Protein AF-A0AAD7T0N2-F1 (afdb_monomer)

Mean predicted aligned error: 19.19 Å

Nearest PDB structures (foldseek):
  2gwf-assembly2_D  TM=1.002E+00  e=4.246E-23  Homo sapiens
  2fzp-assembly1_A  TM=1.003E+00  e=5.428E-23  Homo sapiens
  5h7r-assembly1_D  TM=9.054E-01  e=5.265E-06  Homo sapiens
  5din-assembly1_A  TM=9.037E-01  e=1.691E-05  Homo sapiens
  3jb9-assembly1_S  TM=3.796E-01  e=1.323E-01  Schizosaccharomyces pombe 972h-

Structure (mmCIF, N/CA/C/O backbone):
data_AF-A0AAD7T0N2-F1
#
_entry.id   AF-A0AAD7T0N2-F1
#
loop_
_atom_site.group_PDB
_atom_site.id
_atom_site.type_symbol
_atom_site.label_atom_id
_atom_site.label_alt_id
_atom_site.label_comp_id
_atom_site.label_asym_id
_atom_site.label_entity_id
_atom_site.label_seq_id
_atom_site.pdbx_PDB_ins_code
_atom_site.Cartn_x
_atom_site.Cartn_y
_atom_site.Cartn_z
_atom_site.occupancy
_atom_site.B_iso_or_equiv
_atom_site.auth_seq_id
_atom_site.auth_comp_id
_atom_site.auth_asym_id
_atom_site.auth_atom_id
_atom_site.pdbx_PDB_model_num
ATOM 1 N N . MET A 1 1 ? -18.396 45.066 -69.982 1.00 35.34 1 MET A N 1
ATOM 2 C CA . MET A 1 1 ? -18.384 43.643 -69.591 1.00 35.34 1 MET A CA 1
ATOM 3 C C . MET A 1 1 ? -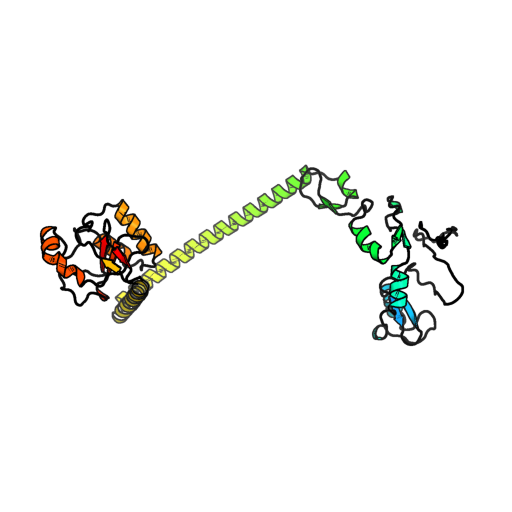16.932 43.185 -69.573 1.00 35.34 1 MET A C 1
ATOM 5 O O . MET A 1 1 ? -16.284 43.276 -70.604 1.00 35.34 1 MET A O 1
ATOM 9 N N . LEU A 1 2 ? -16.419 42.838 -68.388 1.00 29.78 2 LEU A N 1
ATOM 10 C CA . LEU A 1 2 ? -15.111 42.195 -68.150 1.00 29.78 2 LEU A CA 1
ATOM 11 C C . LEU A 1 2 ? -15.153 40.729 -68.625 1.00 29.78 2 LEU A C 1
ATOM 13 O O . LEU A 1 2 ? -16.255 40.177 -68.689 1.00 29.78 2 LEU A O 1
ATOM 17 N N . PRO A 1 3 ? -14.010 40.116 -68.992 1.00 33.19 3 PRO A N 1
ATOM 18 C CA . PRO A 1 3 ? -13.159 39.362 -68.034 1.00 33.19 3 PRO A CA 1
ATOM 19 C C . PRO A 1 3 ? -11.643 39.440 -68.389 1.00 33.19 3 PRO A C 1
ATOM 21 O O . PRO A 1 3 ? -11.296 40.085 -69.371 1.00 33.19 3 PRO A O 1
ATOM 24 N N . SER A 1 4 ? -10.656 38.750 -67.798 1.00 25.62 4 SER A N 1
ATOM 25 C CA . SER A 1 4 ? -10.205 38.420 -66.427 1.00 25.62 4 SER A CA 1
ATOM 26 C C . SER A 1 4 ? -8.925 37.560 -66.586 1.00 25.62 4 SER A C 1
ATOM 28 O O . SER A 1 4 ? -9.008 36.540 -67.259 1.00 25.62 4 SER A O 1
ATOM 30 N N . GLY A 1 5 ? -7.800 37.909 -65.932 1.00 25.95 5 GLY A N 1
ATOM 31 C CA . GLY A 1 5 ? -6.631 37.027 -65.652 1.00 25.95 5 GLY A CA 1
ATOM 32 C C . GLY A 1 5 ? -5.668 36.734 -66.826 1.00 25.95 5 GLY A C 1
ATOM 33 O O . GLY A 1 5 ? -6.094 36.670 -67.965 1.00 25.95 5 GLY A O 1
ATOM 34 N N . THR A 1 6 ? -4.352 36.539 -66.681 1.00 25.61 6 THR A N 1
ATOM 35 C CA . THR A 1 6 ? -3.461 36.377 -65.517 1.00 25.61 6 THR A CA 1
ATOM 36 C C . THR A 1 6 ? -1.995 36.553 -65.957 1.00 25.61 6 THR A C 1
ATOM 38 O O . THR A 1 6 ? -1.638 36.314 -67.107 1.00 25.61 6 THR A O 1
ATOM 41 N N . SER A 1 7 ? -1.182 36.964 -64.986 1.00 26.00 7 SER A N 1
ATOM 42 C CA . SER A 1 7 ? 0.268 37.195 -64.932 1.00 26.00 7 SER A CA 1
ATOM 43 C C . SER A 1 7 ? 1.194 36.314 -65.787 1.00 26.00 7 SER A C 1
ATOM 45 O O . SER A 1 7 ? 1.201 35.090 -65.671 1.00 26.00 7 SER A O 1
ATOM 47 N N . THR A 1 8 ? 2.100 36.973 -66.512 1.00 27.84 8 THR A N 1
ATOM 48 C CA . THR A 1 8 ? 3.349 36.416 -67.046 1.00 27.84 8 THR A CA 1
ATOM 49 C C . THR A 1 8 ? 4.317 36.089 -65.906 1.00 27.84 8 THR A C 1
ATOM 51 O O . THR A 1 8 ? 4.758 36.985 -65.185 1.00 27.84 8 THR A O 1
ATOM 54 N N . GLY A 1 9 ? 4.617 34.800 -65.741 1.00 24.91 9 GLY A N 1
ATOM 55 C CA . GLY A 1 9 ? 5.587 34.283 -64.781 1.00 24.91 9 GLY A CA 1
ATOM 56 C C . GLY A 1 9 ? 7.019 34.685 -65.130 1.00 24.91 9 GLY A C 1
ATOM 57 O O . GLY A 1 9 ? 7.460 34.565 -66.273 1.00 24.91 9 GLY A O 1
ATOM 58 N N . VAL A 1 10 ? 7.727 35.167 -64.113 1.00 25.98 10 VAL A N 1
ATOM 59 C CA . VAL A 1 10 ? 9.169 35.412 -64.112 1.00 25.98 10 VAL A CA 1
ATOM 60 C C . VAL A 1 10 ? 9.879 34.061 -64.219 1.00 25.98 10 VAL A C 1
ATOM 62 O O . VAL A 1 10 ? 9.592 33.141 -63.457 1.00 25.98 10 VAL A O 1
ATOM 65 N N . GLN A 1 11 ? 10.771 33.937 -65.200 1.00 26.02 11 GLN A N 1
ATOM 66 C CA . GLN A 1 11 ? 11.642 32.781 -65.395 1.00 26.02 11 GLN A CA 1
ATOM 67 C C . GLN A 1 11 ? 12.606 32.674 -64.208 1.00 26.02 11 GLN A C 1
ATOM 69 O O . GLN A 1 11 ? 13.507 33.498 -64.064 1.00 26.02 11 GLN A O 1
ATOM 74 N N . ASP A 1 12 ? 12.405 31.668 -63.359 1.00 24.50 12 ASP A N 1
ATOM 75 C CA . ASP A 1 12 ? 13.322 31.338 -62.274 1.00 24.50 12 ASP A CA 1
ATOM 76 C C . ASP A 1 12 ? 14.462 30.491 -62.857 1.00 24.50 12 ASP A C 1
ATOM 78 O O . ASP A 1 12 ? 14.265 29.367 -63.327 1.00 24.50 12 ASP A O 1
ATOM 82 N N . ALA A 1 13 ? 15.657 31.076 -62.925 1.00 26.39 13 ALA A N 1
ATOM 83 C CA . ALA A 1 13 ? 16.843 30.435 -63.469 1.00 26.39 13 ALA A CA 1
ATOM 84 C C . ALA A 1 13 ? 17.308 29.315 -62.523 1.00 26.39 13 ALA A C 1
ATOM 86 O O . ALA A 1 13 ? 18.009 29.555 -61.541 1.00 26.39 13 ALA A O 1
ATOM 87 N N . THR A 1 14 ? 16.936 28.071 -62.829 1.00 26.34 14 THR A N 1
ATOM 88 C CA . THR A 1 14 ? 17.441 26.864 -62.164 1.00 26.34 14 THR A CA 1
ATOM 89 C C . THR A 1 14 ? 18.963 26.775 -62.279 1.00 26.34 14 THR A C 1
ATOM 91 O O . THR A 1 14 ? 19.520 26.441 -63.327 1.00 26.34 14 THR A O 1
ATOM 94 N N . LEU A 1 15 ? 19.643 27.064 -61.170 1.00 30.42 15 LEU A N 1
ATOM 95 C CA . LEU A 1 15 ? 21.077 26.882 -60.988 1.00 30.42 15 LEU A CA 1
ATOM 96 C C . LEU A 1 15 ? 21.408 25.394 -60.869 1.00 30.42 15 LEU A C 1
ATOM 98 O O . LEU A 1 15 ? 21.325 24.807 -59.796 1.00 30.42 15 LEU A O 1
ATOM 102 N N . THR A 1 16 ? 21.788 24.786 -61.989 1.00 26.20 16 THR A N 1
ATOM 103 C CA . THR A 1 16 ? 22.244 23.392 -62.030 1.00 26.20 16 THR A CA 1
ATOM 104 C C . THR A 1 16 ? 23.771 23.389 -61.964 1.00 26.20 16 THR A C 1
ATOM 106 O O . THR A 1 16 ? 24.431 23.802 -62.916 1.00 26.20 16 THR A O 1
ATOM 109 N N . ALA A 1 17 ? 24.354 22.977 -60.836 1.00 28.95 17 ALA A N 1
ATOM 110 C CA . ALA A 1 17 ? 25.803 22.814 -60.715 1.00 28.95 17 ALA A CA 1
ATOM 111 C C . ALA A 1 17 ? 26.234 21.500 -61.394 1.00 28.95 17 ALA A C 1
ATOM 113 O O . ALA A 1 17 ? 25.779 20.420 -61.019 1.00 28.95 17 ALA A O 1
ATOM 114 N N . VAL A 1 18 ? 27.093 21.585 -62.413 1.00 25.11 18 VAL A N 1
ATOM 115 C CA . VAL A 1 18 ? 27.644 20.421 -63.127 1.00 25.11 18 VAL A CA 1
ATOM 116 C C . VAL A 1 18 ? 28.890 19.912 -62.393 1.00 25.11 18 VAL A C 1
ATOM 118 O O . VAL A 1 18 ? 29.872 20.636 -62.244 1.00 25.11 18 VAL A O 1
ATOM 121 N N . LEU A 1 19 ? 28.850 18.649 -61.961 1.00 30.62 19 LEU A N 1
ATOM 122 C CA . LEU A 1 19 ? 29.935 17.928 -61.287 1.00 30.62 19 LEU A CA 1
ATOM 123 C C . LEU A 1 19 ? 31.046 17.557 -62.293 1.00 30.62 19 LEU A C 1
ATOM 125 O O . LEU A 1 19 ? 30.761 16.951 -63.326 1.00 30.62 19 LEU A O 1
ATOM 129 N N . ARG A 1 20 ? 32.319 17.853 -61.999 1.00 25.44 20 ARG A N 1
ATOM 130 C CA . ARG A 1 20 ? 33.474 17.255 -62.704 1.00 25.44 20 ARG A CA 1
ATOM 131 C C . ARG A 1 20 ? 34.446 16.627 -61.707 1.00 25.44 20 ARG A C 1
ATOM 133 O O . ARG A 1 20 ? 34.833 17.252 -60.726 1.00 25.44 20 ARG A O 1
ATOM 140 N N . THR A 1 21 ? 34.839 15.387 -61.985 1.00 26.77 21 THR A N 1
ATOM 141 C CA . THR A 1 21 ? 35.740 14.551 -61.178 1.00 26.77 21 THR A CA 1
ATOM 142 C C . THR A 1 21 ? 37.213 14.850 -61.487 1.00 26.77 21 THR A C 1
ATOM 144 O O . THR A 1 21 ? 37.613 14.792 -62.649 1.00 26.77 21 THR A O 1
ATOM 147 N N . GLY A 1 22 ? 38.026 15.126 -60.459 1.00 28.73 22 GLY A N 1
ATOM 148 C CA . GLY A 1 22 ? 39.497 15.209 -60.524 1.00 28.73 22 GLY A CA 1
ATOM 149 C C . GLY A 1 22 ? 40.170 14.134 -59.646 1.00 28.73 22 GLY A C 1
ATOM 150 O O . GLY A 1 22 ? 39.495 13.561 -58.789 1.00 28.73 22 GLY A O 1
ATOM 151 N N . PRO A 1 23 ? 41.461 13.803 -59.858 1.00 27.30 23 PRO A N 1
ATOM 152 C CA . PRO A 1 23 ? 42.005 12.501 -59.471 1.00 27.30 23 PRO A CA 1
ATOM 153 C C . PRO A 1 23 ? 42.516 12.419 -58.017 1.00 27.30 23 PRO A C 1
ATOM 155 O O . PRO A 1 23 ? 43.417 13.151 -57.628 1.00 27.30 23 PRO A O 1
ATOM 158 N N . TRP A 1 24 ? 41.934 11.459 -57.283 1.00 27.69 24 TRP A N 1
ATOM 159 C CA . TRP A 1 24 ? 42.475 10.583 -56.220 1.00 27.69 24 TRP A CA 1
ATOM 160 C C . TRP A 1 24 ? 43.223 11.184 -54.998 1.00 27.69 24 TRP A C 1
ATOM 162 O O . TRP A 1 24 ? 44.343 11.674 -55.097 1.00 27.69 24 TRP A O 1
ATOM 172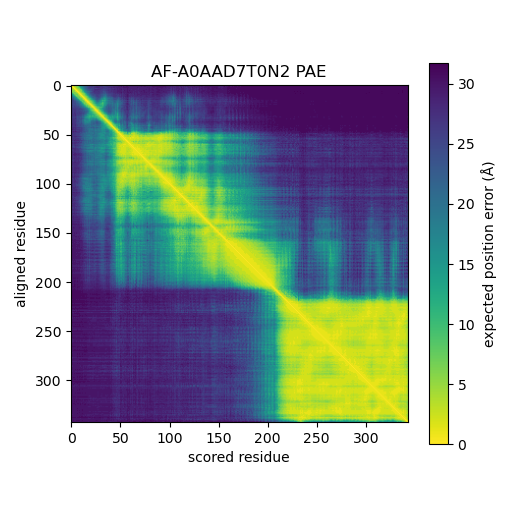 N N . ASP A 1 25 ? 42.628 10.998 -53.805 1.00 33.25 25 ASP A N 1
ATOM 173 C CA . ASP A 1 25 ? 43.185 11.203 -52.446 1.00 33.25 25 ASP A CA 1
ATOM 174 C C . ASP A 1 25 ? 43.249 9.827 -51.720 1.00 33.25 25 ASP A C 1
ATOM 176 O O . ASP A 1 25 ? 42.262 9.086 -51.791 1.00 33.25 25 ASP A O 1
ATOM 180 N N . PRO A 1 26 ? 44.337 9.440 -51.010 1.00 26.19 26 PRO A N 1
ATOM 181 C CA . PRO A 1 26 ? 44.521 8.089 -50.447 1.00 26.19 26 PRO A CA 1
ATOM 182 C C . PRO A 1 26 ? 43.584 7.692 -49.289 1.00 26.19 26 PRO A C 1
ATOM 184 O O . PRO A 1 26 ? 43.783 6.643 -48.682 1.00 26.19 26 PRO A O 1
ATOM 187 N N . ARG A 1 27 ? 42.589 8.516 -48.934 1.00 34.50 27 ARG A N 1
ATOM 188 C CA . ARG A 1 27 ? 41.685 8.300 -47.783 1.00 34.50 27 ARG A CA 1
ATOM 189 C C . ARG A 1 27 ? 40.219 8.056 -48.145 1.00 34.50 27 ARG A C 1
ATOM 191 O O . ARG A 1 27 ? 39.373 8.091 -47.256 1.00 34.50 27 ARG A O 1
ATOM 198 N N . GLY A 1 28 ? 39.911 7.812 -49.420 1.00 29.25 28 GLY A N 1
ATOM 199 C CA . GLY A 1 28 ? 38.618 7.249 -49.830 1.00 29.25 28 GLY A CA 1
ATOM 200 C C . GLY A 1 28 ? 37.373 8.080 -49.493 1.00 29.25 28 GLY A C 1
ATOM 201 O O . GLY A 1 28 ? 36.286 7.521 -49.438 1.00 29.25 28 GLY A O 1
ATOM 202 N N . ARG A 1 29 ? 37.489 9.399 -49.280 1.00 32.22 29 ARG A N 1
ATOM 203 C CA . ARG A 1 29 ? 36.332 10.295 -49.103 1.00 32.22 29 ARG A CA 1
ATOM 204 C C . ARG A 1 29 ? 36.182 11.217 -50.312 1.00 32.22 29 ARG A C 1
ATOM 206 O O . ARG A 1 29 ? 37.062 12.030 -50.581 1.00 32.22 29 ARG A O 1
ATOM 213 N N . GLN A 1 30 ? 35.076 11.078 -51.046 1.00 26.97 30 GLN A N 1
ATOM 214 C CA . GLN A 1 30 ? 34.713 11.974 -52.148 1.00 26.97 30 GLN A CA 1
ATOM 215 C C . GLN A 1 30 ? 34.258 13.325 -51.572 1.00 26.97 30 GLN A C 1
ATOM 217 O O . GLN A 1 30 ? 33.263 13.397 -50.860 1.00 26.97 30 GLN A O 1
ATOM 222 N N . GLY A 1 31 ? 35.006 14.395 -51.845 1.00 30.84 31 GLY A N 1
ATOM 223 C CA . GLY A 1 31 ? 34.634 15.759 -51.457 1.00 30.84 31 GLY A CA 1
ATOM 224 C C . GLY A 1 31 ? 33.716 16.416 -52.491 1.00 30.84 31 GLY A C 1
ATOM 225 O O . GLY A 1 31 ? 33.984 16.344 -53.691 1.00 30.84 31 GLY A O 1
ATOM 226 N N . ILE A 1 32 ? 32.655 17.074 -52.019 1.00 32.16 32 ILE A N 1
ATOM 227 C CA . ILE A 1 32 ? 31.696 17.845 -52.824 1.00 32.16 32 ILE A CA 1
ATOM 228 C C . ILE A 1 32 ? 32.178 19.304 -52.888 1.00 32.16 32 ILE A C 1
ATOM 230 O O . ILE A 1 32 ? 32.519 19.883 -51.859 1.00 32.16 32 ILE A O 1
ATOM 234 N N . TRP A 1 33 ? 32.201 19.904 -54.082 1.00 34.41 33 TRP A N 1
ATOM 235 C CA . TRP A 1 33 ? 32.593 21.303 -54.302 1.00 34.41 33 TRP A CA 1
ATOM 236 C C . TRP A 1 33 ? 31.387 22.098 -54.805 1.00 34.41 33 TRP A C 1
ATOM 238 O O . TRP A 1 33 ? 30.746 21.685 -55.770 1.00 34.41 33 TRP A O 1
ATOM 248 N N . ALA A 1 34 ? 31.097 23.247 -54.192 1.00 29.08 34 ALA A N 1
ATOM 249 C CA . ALA A 1 34 ? 30.120 24.206 -54.700 1.00 29.08 34 ALA A CA 1
ATOM 250 C C . ALA A 1 34 ? 30.859 25.442 -55.229 1.00 29.08 34 ALA A C 1
ATOM 252 O O . ALA A 1 34 ? 31.599 26.083 -54.485 1.00 29.08 34 ALA A O 1
ATOM 253 N N . THR A 1 35 ? 30.669 25.787 -56.504 1.00 28.41 35 THR A N 1
ATOM 254 C CA . THR A 1 35 ? 31.139 27.055 -57.075 1.00 28.41 35 THR A CA 1
ATOM 255 C C . THR A 1 35 ? 29.955 27.910 -57.502 1.00 28.41 35 THR A C 1
ATOM 257 O O . THR A 1 35 ? 29.130 27.480 -58.308 1.00 28.41 35 THR A O 1
ATOM 260 N N . ARG A 1 36 ? 29.913 29.157 -57.019 1.00 27.22 36 ARG A N 1
ATOM 261 C CA . ARG A 1 36 ? 29.561 30.302 -57.864 1.00 27.22 36 ARG A CA 1
ATOM 262 C C . ARG A 1 36 ? 30.065 31.616 -57.265 1.00 27.22 36 ARG A C 1
ATOM 264 O O . ARG A 1 36 ? 29.892 31.861 -56.079 1.00 27.22 36 ARG A O 1
ATOM 271 N N . ASP A 1 37 ? 30.625 32.412 -58.165 1.00 27.77 37 ASP A N 1
ATOM 272 C CA . ASP A 1 37 ? 31.156 33.769 -58.061 1.00 27.77 37 ASP A CA 1
ATOM 273 C C . ASP A 1 37 ? 32.524 34.006 -57.410 1.00 27.77 37 ASP A C 1
ATOM 275 O O . ASP A 1 37 ? 32.813 33.706 -56.253 1.00 27.77 37 ASP A O 1
ATOM 279 N N . GLU A 1 38 ? 33.370 34.591 -58.256 1.00 34.94 38 GLU A N 1
ATOM 280 C CA . GLU A 1 38 ? 34.673 35.161 -57.990 1.00 34.94 38 GLU A CA 1
ATOM 281 C C . GLU A 1 38 ? 34.516 36.338 -57.030 1.00 34.94 38 GLU A C 1
ATOM 283 O O . GLU A 1 38 ? 34.079 37.412 -57.433 1.00 34.94 38 GLU A O 1
ATOM 288 N N . SER A 1 39 ? 34.842 36.128 -55.757 1.00 30.52 39 SER A N 1
ATOM 289 C CA . SER A 1 39 ? 35.490 37.069 -54.826 1.00 30.52 39 SER A CA 1
ATOM 290 C C . SER A 1 39 ? 35.235 36.569 -53.404 1.00 30.52 39 SER A C 1
ATOM 292 O O . SER A 1 39 ? 34.111 36.224 -53.069 1.00 30.52 39 SER A O 1
ATOM 294 N N . HIS A 1 40 ? 36.264 36.585 -52.555 1.00 34.41 40 HIS A N 1
ATOM 295 C CA . HIS A 1 40 ? 36.263 36.155 -51.143 1.00 34.41 40 HIS A CA 1
ATOM 296 C C . HIS A 1 40 ? 36.527 34.653 -50.892 1.00 34.41 40 HIS A C 1
ATOM 298 O O . HIS A 1 40 ? 35.650 33.857 -50.589 1.00 34.41 40 HIS A O 1
ATOM 304 N N . MET A 1 41 ? 37.815 34.311 -51.009 1.00 34.12 41 MET A N 1
ATOM 305 C CA . MET A 1 41 ? 38.627 33.565 -50.033 1.00 34.12 41 MET A CA 1
ATOM 306 C C . MET A 1 41 ? 37.968 32.397 -49.268 1.00 34.12 41 MET A C 1
ATOM 308 O O . MET A 1 41 ? 37.402 32.575 -48.193 1.00 34.12 41 MET A O 1
ATOM 312 N N . TRP A 1 42 ? 38.207 31.174 -49.752 1.00 36.19 42 TRP A N 1
ATOM 313 C CA . TRP A 1 42 ? 37.969 29.925 -49.020 1.00 36.19 42 TRP A CA 1
ATOM 314 C C . TRP A 1 42 ? 39.298 29.179 -48.889 1.00 36.19 42 TRP A C 1
ATOM 316 O O . TRP A 1 42 ? 39.761 28.533 -49.830 1.00 36.19 42 TRP A O 1
ATOM 326 N N . VAL A 1 43 ? 39.965 29.308 -47.740 1.00 32.47 43 VAL A N 1
ATOM 327 C CA . VAL A 1 43 ? 41.189 28.546 -47.474 1.00 32.47 43 VAL A CA 1
ATOM 328 C C . VAL A 1 43 ? 40.809 27.148 -47.005 1.00 32.47 43 VAL A C 1
ATOM 330 O O . VAL A 1 43 ? 40.127 26.955 -46.003 1.00 32.47 43 VAL A O 1
ATOM 333 N N . ARG A 1 44 ? 41.281 26.172 -47.777 1.00 33.59 44 ARG A N 1
ATOM 334 C CA . ARG A 1 44 ? 41.145 24.729 -47.595 1.00 33.59 44 ARG A CA 1
ATOM 335 C C . ARG A 1 44 ? 41.634 24.278 -46.211 1.00 33.59 44 ARG A C 1
ATOM 337 O O . ARG A 1 44 ? 42.815 24.007 -46.022 1.00 33.59 44 ARG A O 1
ATOM 344 N N . PHE A 1 45 ? 40.697 24.095 -45.288 1.00 31.91 45 PHE A N 1
ATOM 345 C CA . PHE A 1 45 ? 40.764 23.061 -44.255 1.00 31.91 45 PHE A CA 1
ATOM 346 C C . PHE A 1 45 ? 39.751 21.983 -44.640 1.00 31.91 45 PHE A C 1
ATOM 348 O O . PHE A 1 45 ? 38.688 22.313 -45.147 1.00 31.91 45 PHE A O 1
ATOM 355 N N . GLY A 1 46 ? 40.118 20.707 -44.507 1.00 41.84 46 GLY A N 1
ATOM 356 C CA . GLY A 1 46 ? 39.474 19.540 -45.137 1.00 41.84 46 GLY A CA 1
ATOM 357 C C . GLY A 1 46 ? 38.038 19.192 -44.711 1.00 41.84 46 GLY A C 1
ATOM 358 O O . GLY A 1 46 ? 37.697 18.016 -44.674 1.00 41.84 46 GLY A O 1
ATOM 359 N N . CYS A 1 47 ? 37.211 20.181 -44.398 1.00 46.84 47 CYS A N 1
ATOM 360 C CA . CYS A 1 47 ? 35.815 20.081 -44.017 1.00 46.84 47 CYS A CA 1
ATOM 361 C C . CYS A 1 47 ? 35.005 20.796 -45.133 1.00 46.84 47 CYS A C 1
ATOM 363 O O . CYS A 1 47 ? 35.039 22.017 -45.244 1.00 46.84 47 CYS A O 1
ATOM 365 N N . GLY A 1 48 ? 34.363 20.038 -46.038 1.00 57.16 48 GLY A N 1
ATOM 366 C CA . GLY A 1 48 ? 33.702 20.568 -47.252 1.00 57.16 48 GLY A CA 1
ATOM 367 C C . GLY A 1 48 ? 32.542 21.543 -46.992 1.00 57.16 48 GLY A C 1
ATOM 368 O O . GLY A 1 48 ? 32.204 22.339 -47.863 1.00 57.16 48 GLY A O 1
ATOM 369 N N . VAL A 1 49 ? 31.971 21.523 -45.785 1.00 64.44 49 VAL A N 1
ATOM 370 C CA . VAL A 1 49 ? 30.974 22.479 -45.282 1.00 64.44 49 VAL A CA 1
ATOM 371 C C . VAL A 1 49 ? 31.347 22.848 -43.842 1.00 64.44 49 VAL A C 1
ATOM 373 O O . VAL A 1 49 ? 31.836 22.000 -43.095 1.00 64.44 49 VAL A O 1
ATOM 376 N N . LEU A 1 50 ? 31.144 24.112 -43.451 1.00 68.00 50 LEU A N 1
ATOM 377 C CA . LEU A 1 50 ? 31.477 24.578 -42.106 1.00 68.00 50 LEU A CA 1
ATOM 378 C C . LEU A 1 50 ? 30.470 24.069 -41.058 1.00 68.00 50 LEU A C 1
ATOM 380 O O . LEU A 1 50 ? 29.359 24.591 -40.963 1.00 68.00 50 LEU A O 1
ATOM 384 N N . GLU A 1 51 ? 30.870 23.086 -40.252 1.00 67.56 51 GLU A N 1
ATOM 385 C CA . GLU A 1 51 ? 30.105 22.598 -39.097 1.00 67.56 51 GLU A CA 1
ATOM 386 C C . GLU A 1 51 ? 30.390 23.448 -37.855 1.00 67.56 51 GLU A C 1
ATOM 388 O O . GLU A 1 51 ? 31.548 23.704 -37.521 1.00 67.56 51 GLU A O 1
ATOM 393 N N . GLU A 1 52 ? 29.328 23.905 -37.182 1.00 75.56 52 GLU A N 1
ATOM 394 C CA . GLU A 1 52 ? 29.409 24.846 -36.052 1.00 75.56 52 GLU A CA 1
ATOM 395 C C . GLU A 1 52 ? 30.367 26.025 -36.332 1.00 75.56 52 GLU A C 1
ATOM 397 O O . GLU A 1 52 ? 31.402 26.180 -35.680 1.00 75.56 52 GLU A O 1
ATOM 402 N N . PRO A 1 53 ? 30.067 26.847 -37.351 1.00 82.19 53 PRO A N 1
ATOM 403 C CA . PRO A 1 53 ? 30.995 27.851 -37.848 1.00 82.19 53 PRO A CA 1
ATOM 404 C C . PRO A 1 53 ? 31.292 28.948 -36.814 1.00 82.19 53 PRO A C 1
ATOM 406 O O . PRO A 1 53 ? 30.389 29.633 -36.314 1.00 82.19 53 PRO A O 1
ATOM 409 N N . VAL A 1 54 ? 32.581 29.173 -36.570 1.00 84.94 54 VAL A N 1
ATOM 410 C CA . VAL A 1 54 ? 33.125 30.234 -35.715 1.00 84.94 54 VAL A CA 1
ATOM 411 C C . VAL A 1 54 ? 34.005 31.177 -36.528 1.00 84.94 54 VAL A C 1
ATOM 413 O O . VAL A 1 54 ? 34.645 30.765 -37.487 1.00 84.94 54 VAL A O 1
ATOM 416 N N . GLN A 1 55 ? 34.034 32.449 -36.150 1.00 85.81 55 GLN A N 1
ATOM 417 C CA . GLN A 1 55 ? 34.756 33.527 -36.807 1.00 85.81 55 GLN A CA 1
ATOM 418 C C . GLN A 1 55 ? 35.760 34.164 -35.849 1.00 85.81 55 GLN A C 1
ATOM 420 O O . GLN A 1 55 ? 35.441 34.446 -34.689 1.00 85.81 55 GLN A O 1
ATOM 425 N N . ALA A 1 56 ? 36.960 34.444 -36.349 1.00 83.75 56 ALA A N 1
ATOM 426 C CA . ALA A 1 56 ? 37.923 35.284 -35.651 1.00 83.75 56 ALA A CA 1
ATOM 427 C C . ALA A 1 56 ? 37.540 36.773 -35.813 1.00 83.75 56 ALA A C 1
ATOM 429 O O . ALA A 1 56 ? 37.414 37.244 -36.941 1.00 83.75 56 ALA A O 1
ATOM 430 N N . PRO A 1 57 ? 37.368 37.547 -34.726 1.00 77.75 57 PRO A N 1
ATOM 431 C CA . PRO A 1 57 ? 36.810 38.902 -34.792 1.00 77.75 57 PRO A CA 1
ATOM 432 C C . PRO A 1 57 ? 37.748 39.942 -35.417 1.00 77.75 57 PRO A C 1
ATOM 434 O O . PRO A 1 57 ? 37.272 40.973 -35.872 1.00 77.75 57 PRO A O 1
ATOM 437 N N . HIS A 1 58 ? 39.063 39.700 -35.423 1.00 79.69 58 HIS A N 1
ATOM 438 C CA . HIS A 1 58 ? 40.057 40.663 -35.919 1.00 79.69 58 HIS A CA 1
ATOM 439 C C . HIS A 1 58 ? 40.430 40.468 -37.392 1.00 79.69 58 HIS A C 1
ATOM 441 O O . HIS A 1 58 ? 40.861 41.418 -38.032 1.00 79.69 58 HIS A O 1
ATOM 447 N N . CYS A 1 59 ? 40.274 39.254 -37.924 1.00 79.62 59 CYS A N 1
ATOM 448 C CA . CYS A 1 59 ? 40.616 38.925 -39.309 1.00 79.62 59 CYS A CA 1
ATOM 449 C C . CYS A 1 59 ? 39.438 38.375 -40.120 1.00 79.62 59 CYS A C 1
ATOM 451 O O . CYS A 1 59 ? 39.609 38.017 -41.278 1.00 79.62 59 CYS A O 1
ATOM 453 N N . GLU A 1 60 ? 38.254 38.283 -39.511 1.00 81.25 60 GLU A N 1
ATOM 454 C CA . GLU A 1 60 ? 36.980 37.896 -40.130 1.00 81.25 60 GLU A CA 1
ATOM 455 C C . GLU A 1 60 ? 36.954 36.512 -40.810 1.00 81.25 60 GLU A C 1
ATOM 457 O O . GLU A 1 60 ? 35.949 36.133 -41.414 1.00 81.25 60 GLU A O 1
ATOM 462 N N . HIS A 1 61 ? 37.999 35.698 -40.647 1.00 81.19 61 HIS A N 1
ATOM 463 C CA . HIS A 1 61 ? 38.050 34.331 -41.159 1.00 81.19 61 HIS A CA 1
ATOM 464 C C . HIS A 1 61 ? 37.146 33.391 -40.355 1.00 81.19 61 HIS A C 1
ATOM 466 O O . HIS A 1 61 ? 37.161 33.407 -39.120 1.00 81.19 61 HIS A O 1
ATOM 472 N N . ALA A 1 62 ? 36.382 32.561 -41.069 1.00 82.25 62 ALA A N 1
ATOM 473 C CA . ALA A 1 62 ? 35.468 31.577 -40.500 1.00 82.25 62 ALA A CA 1
ATOM 474 C C . ALA A 1 62 ? 35.997 30.141 -40.648 1.00 82.25 62 ALA A C 1
ATOM 476 O O . ALA A 1 62 ? 36.561 29.779 -41.679 1.00 82.25 62 ALA A O 1
ATOM 477 N N . PHE A 1 63 ? 35.775 29.315 -39.626 1.00 80.38 63 PHE A N 1
ATOM 478 C CA . PHE A 1 63 ? 36.260 27.938 -39.524 1.00 80.38 63 PHE A CA 1
ATOM 479 C C . PHE A 1 63 ? 35.213 27.042 -38.850 1.00 80.38 63 PHE A C 1
ATOM 481 O O . PHE A 1 63 ? 34.383 27.536 -38.086 1.00 80.38 63 PHE A O 1
ATOM 488 N N . CYS A 1 64 ? 35.259 25.724 -39.076 1.00 78.31 64 CYS A N 1
ATOM 489 C CA . CYS A 1 64 ? 34.501 24.791 -38.237 1.00 78.31 64 CYS A CA 1
ATOM 490 C C . CYS A 1 64 ? 35.084 24.814 -36.829 1.00 78.31 64 CYS A C 1
ATOM 492 O O . CYS A 1 64 ? 36.311 24.788 -36.691 1.00 78.31 64 CYS A O 1
ATOM 494 N N . ASN A 1 65 ? 34.236 24.767 -35.804 1.00 81.19 65 ASN A N 1
ATOM 495 C CA . ASN A 1 65 ? 34.685 24.758 -34.413 1.00 81.19 65 ASN A CA 1
ATOM 496 C C . ASN A 1 65 ? 35.708 23.638 -34.138 1.00 81.19 65 ASN A C 1
ATOM 498 O O . ASN A 1 65 ? 36.787 23.892 -33.603 1.00 81.19 65 ASN A O 1
ATOM 502 N N . ALA A 1 66 ? 35.436 22.414 -34.599 1.00 76.81 66 ALA A N 1
ATOM 503 C CA . ALA A 1 66 ? 36.361 21.289 -34.449 1.00 76.81 66 ALA A CA 1
ATOM 504 C C . ALA A 1 66 ? 37.683 21.505 -35.213 1.00 76.81 66 ALA A C 1
ATOM 506 O O . ALA A 1 66 ? 38.762 21.315 -34.648 1.00 76.81 66 ALA A O 1
ATOM 507 N N . CYS A 1 67 ? 37.599 21.960 -36.473 1.00 74.94 67 CYS A N 1
ATOM 508 C CA . CYS A 1 67 ? 38.756 22.180 -37.348 1.00 74.94 67 CYS A CA 1
ATOM 509 C C . CYS A 1 67 ? 39.706 23.263 -36.756 1.00 74.94 67 CYS A C 1
ATOM 511 O O . CYS A 1 67 ? 40.922 23.065 -36.746 1.00 74.94 67 CYS A O 1
ATOM 513 N N . ILE A 1 68 ? 39.184 24.367 -36.195 1.00 78.38 68 ILE A N 1
ATOM 514 C CA . ILE A 1 68 ? 40.016 25.415 -35.560 1.00 78.38 68 ILE A CA 1
ATOM 515 C C . ILE A 1 68 ? 40.498 25.037 -34.156 1.00 78.38 68 ILE A C 1
ATOM 517 O O . ILE A 1 68 ? 41.631 25.348 -33.797 1.00 78.38 68 ILE A O 1
ATOM 521 N N . THR A 1 69 ? 39.685 24.319 -33.376 1.00 82.25 69 THR A N 1
ATOM 522 C CA . THR A 1 69 ? 40.082 23.836 -32.044 1.00 82.25 69 THR A CA 1
ATOM 523 C C . THR A 1 69 ? 41.266 22.876 -32.143 1.00 82.25 69 THR A C 1
ATOM 525 O O . THR A 1 69 ? 42.228 23.001 -31.387 1.00 82.25 69 THR A O 1
ATOM 528 N N . GLN A 1 70 ? 41.243 21.964 -33.122 1.00 82.00 70 GLN A N 1
ATOM 529 C CA . GLN A 1 70 ? 42.366 21.065 -33.392 1.00 82.00 70 GLN A CA 1
ATOM 530 C C . GLN A 1 70 ? 43.625 21.823 -33.841 1.00 82.00 70 GLN A C 1
ATOM 532 O O . GLN A 1 70 ? 44.732 21.461 -33.459 1.00 82.00 70 GLN A O 1
ATOM 537 N N . TRP A 1 71 ? 43.483 22.881 -34.639 1.00 81.31 71 TRP A N 1
ATOM 538 C CA . TRP A 1 71 ? 44.622 23.706 -35.043 1.00 81.31 71 TRP A CA 1
A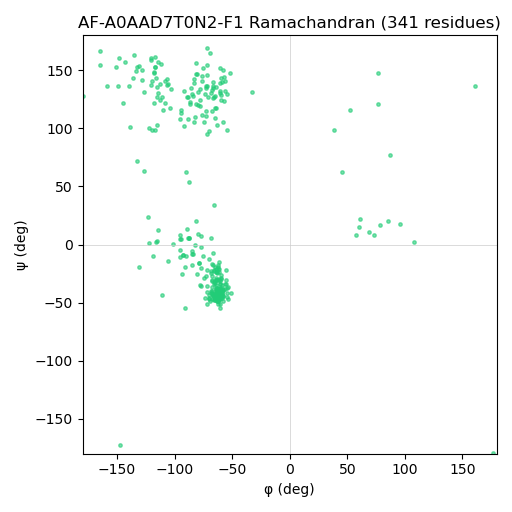TOM 539 C C . TRP A 1 71 ? 45.248 24.454 -33.853 1.00 81.31 71 TRP A C 1
ATOM 541 O O . TRP A 1 71 ? 46.469 24.444 -33.676 1.00 81.31 71 TRP A O 1
ATOM 551 N N . PHE A 1 72 ? 44.421 25.028 -32.976 1.00 82.69 72 PHE A N 1
ATOM 552 C CA . PHE A 1 72 ? 44.875 25.741 -31.777 1.00 82.69 72 PHE A CA 1
ATOM 553 C C . PHE A 1 72 ? 45.525 24.849 -30.719 1.00 82.69 72 PHE A C 1
ATOM 555 O O . PHE A 1 72 ? 46.263 25.369 -29.881 1.00 82.69 72 PHE A O 1
ATOM 562 N N . SER A 1 73 ? 45.338 23.526 -30.777 1.00 82.00 73 SER A N 1
ATOM 563 C CA . SER A 1 73 ? 46.109 22.605 -29.935 1.00 82.00 73 SER A CA 1
ATOM 564 C C . SER A 1 73 ? 47.600 22.586 -30.298 1.00 82.00 73 SER A C 1
ATOM 566 O O . SER A 1 73 ? 48.408 22.109 -29.507 1.00 82.00 73 SER A O 1
ATOM 568 N N . GLN A 1 74 ? 47.968 23.0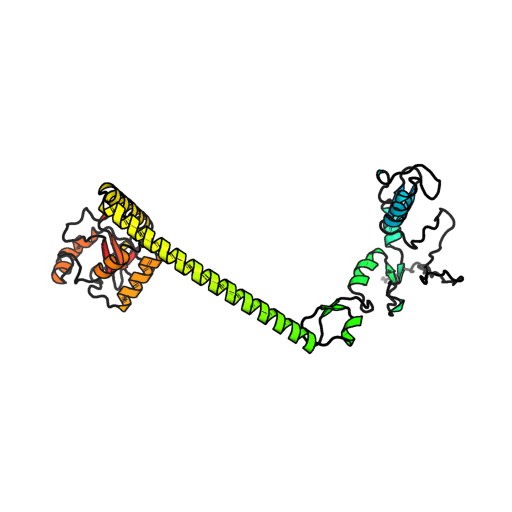75 -31.488 1.00 80.69 74 GLN A N 1
ATOM 569 C CA . GLN A 1 74 ? 49.350 23.143 -31.963 1.00 80.69 74 GLN A CA 1
ATOM 570 C C . GLN A 1 74 ? 49.852 24.585 -32.058 1.00 80.69 74 GLN A C 1
ATOM 572 O O . GLN A 1 74 ? 50.991 24.858 -31.689 1.00 80.69 74 GLN A O 1
ATOM 577 N N . GLN A 1 75 ? 49.032 25.503 -32.578 1.00 78.69 75 GLN A N 1
ATOM 578 C CA . GLN A 1 75 ? 49.446 26.870 -32.895 1.00 78.69 75 GLN A CA 1
ATOM 579 C C . GLN A 1 75 ? 48.303 27.864 -32.643 1.00 78.69 75 GLN A C 1
ATOM 581 O O . GLN A 1 75 ? 47.257 27.768 -33.274 1.00 78.69 75 GLN A O 1
ATOM 586 N N . GLN A 1 76 ? 48.500 28.864 -31.776 1.00 82.81 76 GLN A N 1
ATOM 587 C CA . GLN A 1 76 ? 47.496 29.908 -31.479 1.00 82.81 76 GLN A CA 1
ATOM 588 C C . GLN A 1 76 ? 47.590 31.104 -32.443 1.00 82.81 76 GLN A C 1
ATOM 590 O O . GLN A 1 76 ? 47.737 32.263 -32.052 1.00 82.81 76 GLN A O 1
ATOM 595 N N . ILE A 1 77 ? 47.545 30.796 -33.736 1.00 81.44 77 ILE A N 1
ATOM 596 C CA . ILE A 1 77 ? 47.528 31.770 -34.829 1.00 81.44 77 ILE A CA 1
ATOM 597 C C . ILE A 1 77 ? 46.443 31.384 -35.825 1.00 81.44 77 ILE A C 1
ATOM 599 O O . ILE A 1 77 ? 46.155 30.204 -36.024 1.00 81.44 77 ILE A O 1
ATOM 603 N N . CYS A 1 78 ? 45.855 32.374 -36.482 1.00 76.88 78 CYS A N 1
ATOM 604 C CA . CYS A 1 78 ? 44.915 32.148 -37.562 1.00 76.88 78 CYS A CA 1
ATOM 605 C C . CYS A 1 78 ? 45.596 31.360 -38.702 1.00 76.88 78 CYS A C 1
ATOM 607 O O . CYS A 1 78 ? 46.657 31.774 -39.177 1.00 76.88 78 CYS A O 1
ATOM 609 N N . PRO A 1 79 ? 45.003 30.253 -39.184 1.00 79.69 79 PRO A N 1
ATOM 610 C CA . PRO A 1 79 ? 45.577 29.469 -40.278 1.00 79.69 79 PRO A CA 1
ATOM 611 C C . PRO A 1 79 ? 45.729 30.232 -41.603 1.00 79.69 79 PRO A C 1
ATOM 613 O O . PRO A 1 79 ? 46.498 29.802 -42.461 1.00 79.69 79 PRO A O 1
ATOM 616 N N . VAL A 1 80 ? 44.979 31.325 -41.792 1.00 78.25 80 VAL A N 1
ATOM 617 C CA . VAL A 1 80 ? 44.896 32.043 -43.074 1.00 78.25 80 VAL A CA 1
ATOM 618 C C . VAL A 1 80 ? 45.930 33.159 -43.174 1.00 78.25 80 VAL A C 1
ATOM 620 O O . VAL A 1 80 ? 46.728 33.185 -44.105 1.00 78.25 80 VAL A O 1
ATOM 623 N N . ASP A 1 81 ? 45.940 34.063 -42.201 1.00 78.44 81 ASP A N 1
ATOM 624 C CA . ASP A 1 81 ? 46.749 35.286 -42.209 1.00 78.44 81 ASP A CA 1
ATOM 625 C C . ASP A 1 81 ? 47.798 35.317 -41.086 1.00 78.44 81 ASP A C 1
ATOM 627 O O . ASP A 1 81 ? 48.545 36.283 -40.964 1.00 78.44 81 ASP A O 1
ATOM 631 N N . ARG A 1 82 ? 47.888 34.244 -40.281 1.00 80.62 82 ARG A N 1
ATOM 632 C CA . ARG A 1 82 ? 48.827 34.083 -39.154 1.00 80.62 82 ARG A CA 1
ATOM 633 C C . ARG A 1 82 ? 48.682 35.136 -38.053 1.00 80.62 82 ARG A C 1
ATOM 635 O O . ARG A 1 82 ? 49.545 35.227 -37.181 1.00 80.62 82 ARG A O 1
ATOM 642 N N . THR A 1 83 ? 47.578 35.879 -38.047 1.00 82.12 83 THR A N 1
ATOM 643 C CA . THR A 1 83 ? 47.232 36.807 -36.970 1.00 82.12 83 THR A CA 1
ATOM 644 C C . THR A 1 83 ? 47.088 36.041 -35.656 1.00 82.12 83 THR A C 1
ATOM 646 O O . THR A 1 83 ? 46.534 34.940 -35.634 1.00 82.12 83 THR A O 1
ATOM 649 N N . VAL A 1 84 ? 47.584 36.597 -34.549 1.00 80.81 84 VAL A N 1
ATOM 650 C CA . VAL A 1 84 ? 47.444 35.972 -33.226 1.00 80.81 84 VAL A CA 1
ATOM 651 C C . VAL A 1 84 ? 45.965 35.930 -32.850 1.00 80.81 84 VAL A C 1
ATOM 653 O O . VAL A 1 84 ? 45.312 36.966 -32.731 1.00 80.81 84 VAL A O 1
ATOM 656 N N . VAL A 1 85 ? 45.434 34.722 -32.679 1.00 81.94 85 VAL A N 1
ATOM 657 C CA . VAL A 1 85 ? 44.034 34.474 -32.320 1.00 81.94 85 VAL A CA 1
ATOM 658 C C . VAL A 1 85 ? 44.009 33.333 -31.315 1.00 81.94 85 VAL A C 1
ATOM 660 O O . VAL A 1 85 ? 44.690 32.326 -31.487 1.00 81.94 85 VAL A O 1
ATOM 663 N N . THR A 1 86 ? 43.205 33.483 -30.267 1.00 79.50 86 THR A N 1
ATOM 664 C CA . THR A 1 86 ? 43.012 32.447 -29.249 1.00 79.50 86 THR A CA 1
ATOM 665 C C . THR A 1 86 ? 41.574 31.940 -29.277 1.00 79.50 86 THR A C 1
ATOM 667 O O . THR A 1 86 ? 40.663 32.644 -29.721 1.00 79.50 86 THR A O 1
ATOM 670 N N . LEU A 1 87 ? 41.357 30.720 -28.777 1.00 79.75 87 LEU A N 1
ATOM 671 C CA . LEU A 1 87 ? 40.042 30.067 -28.764 1.00 79.75 87 LEU A CA 1
ATOM 672 C C . LEU A 1 87 ? 38.963 30.928 -28.079 1.00 79.75 87 LEU A C 1
ATOM 674 O O . LEU A 1 87 ? 37.834 30.993 -28.551 1.00 79.75 87 LEU A O 1
ATOM 678 N N . ALA A 1 88 ? 39.329 31.641 -27.008 1.00 81.38 88 ALA A N 1
ATOM 679 C CA . ALA A 1 88 ? 38.422 32.494 -26.237 1.00 81.38 88 ALA A CA 1
ATOM 680 C C . ALA A 1 88 ? 37.891 33.709 -27.019 1.00 81.38 88 ALA A C 1
ATOM 682 O O . ALA A 1 88 ? 36.857 34.268 -26.662 1.00 81.38 88 ALA A O 1
ATOM 683 N N . HIS A 1 89 ? 38.591 34.130 -28.076 1.00 81.69 89 HIS A N 1
ATOM 684 C CA . HIS A 1 89 ? 38.195 35.280 -28.884 1.00 81.69 89 HIS A CA 1
ATOM 685 C C . HIS A 1 89 ? 37.329 34.900 -30.089 1.00 81.69 89 HIS A C 1
ATOM 687 O O . HIS A 1 89 ? 36.788 35.793 -30.738 1.00 81.69 89 HIS A O 1
ATOM 693 N N . LEU A 1 90 ? 37.170 33.608 -30.393 1.00 83.69 90 LEU A N 1
ATOM 694 C CA . LEU A 1 90 ? 36.306 33.155 -31.479 1.00 83.69 90 LEU A CA 1
ATOM 695 C C . LEU A 1 90 ? 34.839 33.456 -31.157 1.00 83.69 90 LEU A C 1
ATOM 697 O O . LEU A 1 90 ? 34.361 33.233 -30.046 1.00 83.69 90 LEU A O 1
ATOM 701 N N . ARG A 1 91 ? 34.108 33.961 -32.150 1.00 86.56 91 ARG A N 1
ATOM 702 C CA . ARG A 1 91 ? 32.674 34.249 -32.038 1.00 86.56 91 ARG A CA 1
ATOM 703 C C . ARG A 1 91 ? 31.887 33.390 -33.016 1.00 86.56 91 ARG A C 1
ATOM 705 O O . ARG A 1 91 ? 32.417 33.045 -34.064 1.00 86.56 91 ARG A O 1
ATOM 712 N N . PRO A 1 92 ? 30.617 33.060 -32.745 1.00 85.56 92 PRO A N 1
ATOM 713 C CA . PRO A 1 92 ? 29.770 32.440 -33.757 1.00 85.56 92 PRO A CA 1
ATOM 714 C C . PRO A 1 92 ? 29.699 33.324 -35.007 1.00 85.56 92 PRO A C 1
ATOM 716 O O . PRO A 1 92 ? 29.582 34.545 -34.880 1.00 85.56 92 PRO A O 1
ATOM 719 N N . VAL A 1 93 ? 29.716 32.723 -36.201 1.00 85.19 93 VAL A N 1
ATOM 720 C CA . VAL A 1 93 ? 29.579 33.506 -37.442 1.00 85.19 93 VAL A CA 1
ATOM 721 C C . VAL A 1 93 ? 28.270 34.316 -37.461 1.00 85.19 93 VAL A C 1
ATOM 723 O O . VAL A 1 93 ? 27.253 33.869 -36.899 1.00 85.19 93 VAL A O 1
ATOM 726 N N . PRO A 1 94 ? 28.253 35.479 -38.143 1.00 84.06 94 PRO A N 1
ATOM 727 C CA . PRO A 1 94 ? 27.062 36.294 -38.327 1.00 84.06 94 PRO A CA 1
ATOM 728 C C . PRO A 1 94 ? 25.875 35.498 -38.877 1.00 84.06 94 PRO A C 1
ATOM 730 O O . PRO A 1 94 ? 26.024 34.583 -39.692 1.00 84.06 94 PRO A O 1
ATOM 733 N N . ARG A 1 95 ? 24.658 35.890 -38.472 1.00 80.00 95 ARG A N 1
ATOM 734 C CA . ARG A 1 95 ? 23.410 35.208 -38.866 1.00 80.00 95 ARG A CA 1
ATOM 735 C C . ARG A 1 95 ? 23.242 35.091 -40.380 1.00 80.00 95 ARG A C 1
ATOM 737 O O . ARG A 1 95 ? 22.703 34.096 -40.841 1.00 80.00 95 ARG A O 1
ATOM 744 N N . ILE A 1 96 ? 23.717 36.075 -41.143 1.00 80.00 96 ILE A N 1
ATOM 745 C CA . ILE A 1 96 ? 23.657 36.069 -42.610 1.00 80.00 96 ILE A CA 1
ATOM 746 C C . ILE A 1 96 ? 24.428 34.863 -43.165 1.00 80.00 96 ILE A C 1
ATOM 748 O O . ILE A 1 96 ? 23.855 34.067 -43.902 1.00 80.00 96 ILE A O 1
ATOM 752 N N . MET A 1 97 ? 25.675 34.666 -42.728 1.00 76.62 97 MET A N 1
ATOM 753 C CA . MET A 1 97 ? 26.504 33.529 -43.138 1.00 76.62 97 MET A CA 1
ATOM 754 C C . MET A 1 97 ? 25.895 32.198 -42.682 1.00 76.62 97 MET A C 1
ATOM 756 O O . MET A 1 97 ? 25.816 31.259 -43.468 1.00 76.62 97 MET A O 1
ATOM 760 N N . ARG A 1 98 ? 25.366 32.130 -41.453 1.00 78.06 98 ARG A N 1
ATOM 761 C CA . ARG A 1 98 ? 24.650 30.940 -40.964 1.00 78.06 98 ARG A CA 1
ATOM 762 C C . ARG A 1 98 ? 23.440 30.598 -41.837 1.00 78.06 98 ARG A C 1
ATOM 764 O O . ARG A 1 98 ? 23.285 29.451 -42.230 1.00 78.06 98 ARG A O 1
ATOM 771 N N . ASN A 1 99 ? 22.625 31.590 -42.189 1.00 80.25 99 ASN A N 1
ATOM 772 C CA . ASN A 1 99 ? 21.443 31.404 -43.031 1.00 80.25 99 ASN A CA 1
ATOM 773 C C . ASN A 1 99 ? 21.808 30.971 -44.457 1.00 80.25 99 ASN A C 1
ATOM 775 O O . ASN A 1 99 ? 21.062 30.208 -45.069 1.00 80.25 99 ASN A O 1
ATOM 779 N N . MET A 1 100 ? 22.934 31.454 -44.990 1.00 76.50 100 MET A N 1
ATOM 780 C CA . MET A 1 100 ? 23.454 31.016 -46.287 1.00 76.50 100 MET A CA 1
ATOM 781 C C . MET A 1 100 ? 23.916 29.557 -46.228 1.00 76.50 100 MET A C 1
ATOM 783 O O . MET A 1 100 ? 23.497 28.765 -47.068 1.00 76.50 100 MET A O 1
ATOM 787 N N . LEU A 1 101 ? 24.675 29.175 -45.194 1.00 75.06 101 LEU A N 1
ATOM 788 C CA . LEU A 1 101 ? 25.104 27.789 -44.970 1.00 75.06 101 LEU A CA 1
ATOM 789 C C . LEU A 1 101 ? 23.908 26.843 -44.801 1.00 75.06 101 LEU A C 1
ATOM 791 O O . LEU A 1 101 ? 23.862 25.790 -45.428 1.00 75.06 101 LEU A O 1
ATOM 795 N N . SER A 1 102 ? 22.885 27.246 -44.043 1.00 73.94 102 SER A N 1
ATOM 796 C CA . SER A 1 102 ? 21.656 26.463 -43.873 1.00 73.94 102 SER A CA 1
ATOM 797 C C . SER A 1 102 ? 20.882 26.252 -45.177 1.00 73.94 102 SER A C 1
ATOM 799 O O . SER A 1 102 ? 20.039 25.366 -45.244 1.00 73.94 102 SER A O 1
ATOM 801 N N . LYS A 1 103 ? 21.081 27.074 -46.214 1.00 76.69 103 LYS A N 1
ATOM 802 C CA . LYS A 1 103 ? 20.404 26.924 -47.515 1.00 76.69 103 LYS A CA 1
ATOM 803 C C . LYS A 1 103 ? 21.162 26.040 -48.499 1.00 76.69 103 LYS A C 1
ATOM 805 O O . LYS A 1 103 ? 20.581 25.693 -49.525 1.00 76.69 103 LYS A O 1
ATOM 810 N N . LEU A 1 104 ? 22.403 25.664 -48.189 1.00 77.12 104 LEU A N 1
ATOM 811 C CA . LEU A 1 104 ? 23.184 24.766 -49.029 1.00 77.12 104 LEU A CA 1
ATOM 812 C C . LEU A 1 104 ? 22.477 23.419 -49.155 1.00 77.12 104 LEU A C 1
ATOM 814 O O . LEU A 1 104 ? 22.059 22.831 -48.156 1.00 77.12 104 LEU A O 1
ATOM 818 N N . GLN A 1 105 ? 22.344 22.957 -50.393 1.00 76.12 105 GLN A N 1
ATOM 819 C CA . GLN A 1 105 ? 21.840 21.633 -50.715 1.00 76.12 105 GLN A CA 1
ATOM 820 C C . GLN A 1 105 ? 23.004 20.645 -50.736 1.00 76.12 105 GLN A C 1
ATOM 822 O O . GLN A 1 105 ? 24.001 20.871 -51.420 1.00 76.12 105 GLN A O 1
ATOM 827 N N . ILE A 1 106 ? 22.868 19.560 -49.984 1.00 78.00 106 ILE A N 1
ATOM 828 C CA . ILE A 1 106 ? 23.873 18.513 -49.824 1.00 78.00 106 ILE A CA 1
ATOM 829 C C . ILE A 1 106 ? 23.236 17.134 -49.994 1.00 78.00 106 ILE A C 1
ATOM 831 O O . ILE A 1 106 ? 22.039 16.947 -49.764 1.00 78.00 106 ILE A O 1
ATOM 835 N N . THR A 1 107 ? 24.038 16.164 -50.419 1.00 76.75 107 THR A N 1
ATOM 836 C CA . THR A 1 107 ? 23.642 14.753 -50.476 1.00 76.75 107 THR A CA 1
ATOM 837 C C . THR A 1 107 ? 23.758 14.121 -49.095 1.00 76.75 107 THR A C 1
ATOM 839 O O . THR A 1 107 ? 24.657 14.471 -48.336 1.00 76.75 107 THR A O 1
ATOM 842 N N . CYS A 1 108 ? 22.874 13.176 -48.782 1.00 80.25 108 CYS A N 1
ATOM 843 C CA . CYS A 1 108 ? 22.972 12.386 -47.556 1.00 80.25 108 CYS A CA 1
ATOM 844 C C . CYS A 1 108 ? 24.290 11.595 -47.496 1.00 80.25 108 CYS A C 1
ATOM 846 O O . CYS A 1 108 ? 24.725 11.044 -48.507 1.00 80.25 108 CYS A O 1
ATOM 848 N N . ASP A 1 109 ? 24.876 11.474 -46.303 1.00 78.06 109 ASP A N 1
ATOM 849 C CA . ASP A 1 109 ? 26.095 10.686 -46.075 1.00 78.06 109 ASP A CA 1
ATOM 850 C C . ASP A 1 109 ? 25.900 9.205 -46.442 1.00 78.06 109 ASP A C 1
ATOM 852 O O . ASP A 1 109 ? 26.819 8.551 -46.922 1.00 78.06 109 ASP A O 1
ATOM 856 N N . ASN A 1 110 ? 24.668 8.693 -46.322 1.00 79.81 110 ASN A N 1
ATOM 857 C CA . ASN A 1 110 ? 24.307 7.323 -46.697 1.00 79.81 110 ASN A CA 1
ATOM 858 C C . ASN A 1 110 ? 24.042 7.150 -48.208 1.00 79.81 110 ASN A C 1
ATOM 860 O O . ASN A 1 110 ? 23.350 6.213 -48.616 1.00 79.81 110 ASN A O 1
ATOM 864 N N . ALA A 1 111 ? 24.542 8.054 -49.058 1.00 77.38 111 ALA A N 1
ATOM 865 C CA . ALA A 1 111 ? 24.389 7.950 -50.510 1.00 77.38 111 ALA A CA 1
ATOM 866 C C . ALA A 1 111 ? 25.013 6.670 -51.081 1.00 77.38 111 ALA A C 1
ATOM 868 O O . ALA A 1 111 ? 24.448 6.067 -51.995 1.00 77.38 111 ALA A O 1
ATOM 869 N N . GLU A 1 112 ? 26.118 6.207 -50.492 1.00 76.12 112 GLU A N 1
ATOM 870 C CA . GLU A 1 112 ? 26.760 4.932 -50.835 1.00 76.12 112 GLU A CA 1
ATOM 871 C C . GLU A 1 112 ? 25.877 3.709 -50.536 1.00 76.12 112 GLU A C 1
ATOM 873 O O . GLU A 1 112 ? 25.932 2.715 -51.256 1.00 76.12 112 GLU A O 1
ATOM 878 N N . PHE A 1 113 ? 24.990 3.817 -49.543 1.00 75.00 113 PHE A N 1
ATOM 879 C CA . PHE A 1 113 ? 24.013 2.787 -49.183 1.00 75.00 113 PHE A CA 1
ATOM 880 C C . PHE A 1 113 ? 22.688 2.921 -49.955 1.00 75.00 113 PHE A C 1
ATOM 882 O O . PHE A 1 113 ? 21.746 2.178 -49.693 1.00 75.00 113 PHE A O 1
ATOM 889 N N . GLY A 1 114 ? 22.600 3.851 -50.916 1.00 79.31 114 GLY A N 1
ATOM 890 C CA . GLY A 1 114 ? 21.445 4.022 -51.806 1.00 79.31 114 GLY A CA 1
ATOM 891 C C . GLY A 1 114 ? 20.586 5.260 -51.538 1.00 79.31 114 GLY A C 1
ATOM 892 O O . GLY A 1 114 ? 19.605 5.482 -52.251 1.00 79.31 114 GLY A O 1
ATOM 893 N N . CYS A 1 115 ? 20.948 6.105 -50.566 1.00 81.88 115 CYS A N 1
ATOM 894 C CA . CYS A 1 115 ? 20.194 7.322 -50.282 1.00 81.88 115 CYS A CA 1
ATOM 895 C C . CYS A 1 115 ? 20.402 8.400 -51.363 1.00 81.88 115 CYS A C 1
ATOM 897 O O . CYS A 1 115 ? 21.460 9.014 -51.462 1.00 81.88 115 CYS A O 1
ATOM 899 N N . LYS A 1 116 ? 19.374 8.691 -52.165 1.00 83.75 116 LYS A N 1
ATOM 900 C CA . LYS A 1 116 ? 19.447 9.703 -53.243 1.00 83.75 116 LYS A CA 1
ATOM 901 C C . LYS A 1 116 ? 18.942 11.089 -52.833 1.00 83.75 116 LYS A C 1
ATOM 903 O O . LYS A 1 116 ? 18.763 11.951 -53.691 1.00 83.75 116 LYS A O 1
ATOM 908 N N . SER A 1 117 ? 18.652 11.309 -51.552 1.00 78.69 117 SER A N 1
ATOM 909 C CA . SER A 1 117 ? 18.088 12.578 -51.100 1.00 78.69 117 SER A CA 1
ATOM 910 C C . SER A 1 117 ? 19.130 13.692 -51.162 1.00 78.69 117 SER A C 1
ATOM 912 O O . SER A 1 117 ? 20.207 13.583 -50.569 1.00 78.69 117 SER A O 1
ATOM 914 N N . VAL A 1 118 ? 18.765 14.779 -51.837 1.00 81.00 118 VAL A N 1
ATOM 915 C CA . VAL A 1 118 ? 19.461 16.063 -51.778 1.00 81.00 118 VAL A CA 1
ATOM 916 C C . VAL A 1 118 ? 18.618 16.981 -50.909 1.00 81.00 118 VAL A C 1
ATOM 918 O O . VAL A 1 118 ? 17.463 17.257 -51.229 1.00 81.00 118 VAL A O 1
ATOM 921 N N . LEU A 1 119 ? 19.175 17.415 -49.787 1.00 81.31 119 LEU A N 1
ATOM 922 C CA . LEU A 1 119 ? 18.457 18.151 -48.756 1.00 81.31 119 LEU A CA 1
ATOM 923 C C . LEU A 1 119 ? 19.269 19.340 -48.267 1.00 81.31 119 LEU A C 1
ATOM 925 O O . LEU A 1 119 ? 20.468 19.445 -48.512 1.00 81.31 119 LEU A O 1
ATOM 929 N N . ARG A 1 120 ? 18.595 20.272 -47.600 1.00 78.62 120 ARG A N 1
ATOM 930 C CA . ARG A 1 120 ? 19.260 21.438 -47.026 1.00 78.62 120 ARG A CA 1
ATOM 931 C C . ARG A 1 120 ? 20.097 21.013 -45.817 1.00 78.62 120 ARG A C 1
ATOM 933 O O . ARG A 1 120 ? 19.704 20.109 -45.080 1.00 78.62 120 ARG A O 1
ATOM 940 N N . LEU A 1 121 ? 21.233 21.674 -45.596 1.00 76.12 121 LEU A N 1
ATOM 941 C CA . LEU A 1 121 ? 22.145 21.369 -44.485 1.00 76.12 121 LEU A CA 1
ATOM 942 C C . LEU A 1 121 ? 21.438 21.377 -43.117 1.00 76.12 121 LEU A C 1
ATOM 944 O O . LEU A 1 121 ? 21.724 20.538 -42.268 1.00 76.12 121 LEU A O 1
ATOM 948 N N . ASP A 1 122 ? 20.477 22.285 -42.914 1.00 77.00 122 ASP A N 1
ATOM 949 C CA . ASP A 1 122 ? 19.672 22.366 -41.686 1.00 77.00 122 ASP A CA 1
ATOM 950 C C . ASP A 1 122 ? 18.757 21.148 -41.465 1.00 77.00 122 ASP A C 1
ATOM 952 O O . ASP A 1 122 ? 18.395 20.845 -40.329 1.00 77.00 122 ASP A O 1
ATOM 956 N N . GLN A 1 123 ? 18.417 20.419 -42.527 1.00 80.12 123 GLN A N 1
ATOM 957 C CA . GLN A 1 123 ? 17.566 19.229 -42.491 1.00 80.12 123 GLN A CA 1
ATOM 958 C C . GLN A 1 123 ? 18.367 17.918 -42.426 1.00 80.12 123 GLN A C 1
ATOM 960 O O . GLN A 1 123 ? 17.780 16.869 -42.153 1.00 80.12 123 GLN A O 1
ATOM 965 N N . LEU A 1 124 ? 19.692 17.957 -42.631 1.00 78.94 124 LEU A N 1
ATOM 966 C CA . LEU A 1 124 ? 20.546 16.762 -42.684 1.00 78.94 124 LEU A CA 1
ATOM 967 C C . LEU A 1 124 ? 20.462 15.924 -41.412 1.00 78.94 124 LEU A C 1
ATOM 969 O O . LEU A 1 124 ? 20.238 14.720 -41.474 1.00 78.94 124 LEU A O 1
ATOM 973 N N . GLN A 1 125 ? 20.584 16.571 -40.256 1.00 79.56 125 GLN A N 1
ATOM 974 C CA . GLN A 1 125 ? 20.581 15.881 -38.966 1.00 79.56 125 GLN A CA 1
ATOM 975 C C . GLN A 1 125 ? 19.245 15.200 -38.656 1.00 79.56 125 GLN A C 1
ATOM 977 O O . GLN A 1 125 ? 19.224 14.143 -38.032 1.00 79.56 125 GLN A O 1
ATOM 982 N N . SER A 1 126 ? 18.127 15.780 -39.099 1.00 85.06 126 SER A N 1
ATOM 983 C CA . SER A 1 126 ? 16.820 15.130 -38.967 1.00 85.06 126 SER A CA 1
ATOM 984 C C . SER A 1 126 ? 16.729 13.927 -39.897 1.00 85.06 126 SER A C 1
ATOM 986 O O . SER A 1 126 ? 16.352 12.844 -39.468 1.00 85.06 126 SER A O 1
ATOM 988 N N . HIS A 1 127 ? 17.139 14.093 -41.155 1.00 85.12 127 HIS A N 1
ATOM 989 C CA . HIS A 1 127 ? 17.118 13.012 -42.128 1.00 85.12 127 HIS A CA 1
ATOM 990 C C . HIS A 1 127 ? 17.999 11.829 -41.712 1.00 85.12 127 HIS A C 1
ATOM 992 O O . HIS A 1 127 ? 17.556 10.699 -41.832 1.00 85.12 127 HIS A O 1
ATOM 998 N N . LEU A 1 128 ? 19.216 12.047 -41.199 1.00 80.69 128 LEU A N 1
ATOM 999 C CA . LEU A 1 128 ? 20.128 10.958 -40.811 1.00 80.69 128 LEU A CA 1
ATOM 1000 C C . LEU A 1 128 ? 19.564 10.052 -39.704 1.00 80.69 128 LEU A C 1
ATOM 1002 O O . LEU A 1 128 ? 19.864 8.855 -39.689 1.00 80.69 128 LEU A O 1
ATOM 1006 N N . LYS A 1 129 ? 18.727 10.598 -38.811 1.00 81.06 129 LYS A N 1
ATOM 1007 C CA . LYS A 1 129 ? 18.028 9.825 -37.770 1.00 81.06 129 LYS A CA 1
ATOM 1008 C C . LYS A 1 129 ? 16.984 8.881 -38.365 1.00 81.06 129 LYS A C 1
ATOM 1010 O O . LYS A 1 129 ? 16.888 7.731 -37.945 1.00 81.06 129 LYS A O 1
ATOM 1015 N N . ASP A 1 130 ? 16.267 9.356 -39.378 1.00 80.81 130 ASP A N 1
ATOM 1016 C CA . ASP A 1 130 ? 15.145 8.643 -39.992 1.00 80.81 130 ASP A CA 1
ATOM 1017 C C . ASP A 1 130 ? 15.510 7.965 -41.323 1.00 80.81 130 ASP A C 1
ATOM 1019 O O . ASP A 1 130 ? 14.669 7.337 -41.963 1.00 80.81 130 ASP A O 1
ATOM 1023 N N . CYS A 1 131 ? 16.765 8.079 -41.761 1.00 83.31 131 CYS A N 1
ATOM 1024 C CA . CYS A 1 131 ? 17.208 7.606 -43.064 1.00 83.31 131 CYS A CA 1
ATOM 1025 C C . CYS A 1 131 ? 17.063 6.084 -43.152 1.00 83.31 131 CYS A C 1
ATOM 1027 O O . CYS A 1 131 ? 17.744 5.331 -42.457 1.00 83.31 131 CYS A O 1
ATOM 1029 N N . GLU A 1 132 ? 16.219 5.618 -44.071 1.00 80.69 132 GLU A N 1
ATOM 1030 C CA . GLU A 1 132 ? 15.971 4.187 -44.289 1.00 80.69 132 GLU A CA 1
ATOM 1031 C C . GLU A 1 132 ? 17.218 3.419 -44.751 1.00 80.69 132 GLU A C 1
ATOM 1033 O O . GLU A 1 132 ? 17.311 2.205 -44.555 1.00 80.69 132 GLU A O 1
ATOM 1038 N N . HIS A 1 133 ? 18.175 4.130 -45.349 1.00 80.56 133 HIS A N 1
ATOM 1039 C CA . HIS A 1 133 ? 19.428 3.589 -45.876 1.00 80.56 133 HIS A CA 1
ATOM 1040 C C . HIS A 1 133 ? 20.580 3.692 -44.867 1.00 80.56 133 HIS A C 1
ATOM 1042 O O . HIS A 1 133 ? 21.713 3.383 -45.213 1.00 80.56 133 HIS A O 1
ATOM 1048 N N . ASN A 1 134 ? 20.318 4.140 -43.635 1.00 83.12 134 ASN A N 1
ATOM 1049 C CA . ASN A 1 134 ? 21.311 4.130 -42.568 1.00 83.12 134 ASN A CA 1
ATOM 1050 C C . ASN A 1 134 ? 21.472 2.690 -42.032 1.00 83.12 134 ASN A C 1
ATOM 1052 O O . ASN A 1 134 ? 20.542 2.189 -41.389 1.00 83.12 134 ASN A O 1
ATOM 1056 N N . PRO A 1 135 ? 22.619 2.017 -42.254 1.00 77.00 135 PRO A N 1
ATOM 1057 C CA . PRO A 1 135 ? 22.838 0.649 -41.777 1.00 77.00 135 PRO A CA 1
ATOM 1058 C C . PRO A 1 135 ? 22.833 0.563 -40.246 1.00 77.00 135 PRO A C 1
ATOM 1060 O O . PRO A 1 135 ? 22.354 -0.412 -39.683 1.00 77.00 135 PRO A O 1
ATOM 1063 N N . LYS A 1 136 ? 23.252 1.631 -39.559 1.00 79.88 136 LYS A N 1
ATOM 1064 C CA . LYS A 1 136 ? 23.315 1.699 -38.092 1.00 79.88 136 LYS A CA 1
ATOM 1065 C C . LYS A 1 136 ? 22.018 2.162 -37.440 1.00 79.88 136 LYS A C 1
ATOM 1067 O O . LYS A 1 136 ? 21.996 2.413 -36.235 1.00 79.88 136 LYS A O 1
ATOM 1072 N N . ARG A 1 137 ? 20.945 2.340 -38.216 1.00 82.69 137 ARG A N 1
ATOM 1073 C CA . ARG A 1 137 ? 19.649 2.737 -37.665 1.00 82.69 137 ARG A CA 1
ATOM 1074 C C . ARG A 1 137 ? 19.192 1.666 -36.667 1.00 82.69 137 ARG A C 1
ATOM 1076 O O . ARG A 1 137 ? 19.113 0.505 -37.070 1.00 82.69 137 ARG A O 1
ATOM 1083 N N . PRO A 1 138 ? 18.885 2.029 -35.408 1.00 82.12 138 PRO A N 1
ATOM 1084 C CA . PRO A 1 138 ? 18.359 1.076 -34.448 1.00 82.12 138 PRO A CA 1
ATOM 1085 C C . PRO A 1 138 ? 16.980 0.620 -34.916 1.00 82.12 138 PRO A C 1
ATOM 1087 O O . PRO A 1 138 ? 16.101 1.431 -35.223 1.00 82.12 138 PRO A O 1
ATOM 1090 N N . VAL A 1 139 ? 16.810 -0.688 -34.999 1.00 85.50 139 VAL A N 1
ATOM 1091 C CA . VAL A 1 139 ? 15.557 -1.344 -35.338 1.00 85.50 139 VAL A CA 1
ATOM 1092 C C . VAL A 1 139 ? 15.260 -2.397 -34.283 1.00 85.50 139 VAL A C 1
ATOM 1094 O O . VAL A 1 139 ? 16.156 -3.067 -33.767 1.00 85.50 139 VAL A O 1
ATOM 1097 N N . MET A 1 140 ? 13.985 -2.514 -33.928 1.00 85.94 140 MET A N 1
ATOM 1098 C CA . MET A 1 140 ? 13.527 -3.615 -33.092 1.00 85.94 140 MET A CA 1
ATOM 1099 C C . MET A 1 140 ? 13.439 -4.877 -33.940 1.00 85.94 140 MET A C 1
ATOM 1101 O O . MET A 1 140 ? 13.061 -4.819 -35.110 1.00 85.94 140 MET A O 1
ATOM 1105 N N . CYS A 1 141 ? 13.749 -6.020 -33.338 1.00 87.62 141 CYS A N 1
ATOM 1106 C CA . CYS A 1 141 ? 13.548 -7.308 -33.984 1.00 87.62 141 CYS A CA 1
ATOM 1107 C C . CYS A 1 141 ? 12.077 -7.505 -34.403 1.00 87.62 141 CYS A C 1
ATOM 1109 O O . CYS A 1 141 ? 11.177 -7.474 -33.560 1.00 87.62 141 CYS A O 1
ATOM 1111 N N . GLU A 1 142 ? 11.847 -7.756 -35.695 1.00 83.12 142 GLU A N 1
ATOM 1112 C CA . GLU A 1 142 ? 10.510 -7.942 -36.288 1.00 83.12 142 GLU A CA 1
ATOM 1113 C C . GLU A 1 142 ? 9.818 -9.225 -35.799 1.00 83.12 142 GLU A C 1
ATOM 1115 O O . GLU A 1 142 ? 8.598 -9.273 -35.672 1.00 83.12 142 GLU A O 1
ATOM 1120 N N . GLU A 1 143 ? 10.605 -10.229 -35.408 1.00 81.81 143 GLU A N 1
ATOM 1121 C CA . GLU A 1 143 ? 10.138 -11.511 -34.862 1.00 81.81 143 GLU A CA 1
ATOM 1122 C C . GLU A 1 143 ? 9.742 -11.426 -33.371 1.00 81.81 143 GLU A C 1
ATOM 1124 O O . GLU A 1 143 ? 9.520 -12.442 -32.710 1.00 81.81 143 GLU A O 1
ATOM 1129 N N . GLY A 1 144 ? 9.680 -10.216 -32.801 1.00 82.50 144 GLY A N 1
ATOM 1130 C CA . GLY A 1 144 ? 9.079 -9.973 -31.488 1.00 82.50 144 GLY A CA 1
ATOM 1131 C C . GLY A 1 144 ? 9.942 -10.350 -30.280 1.00 82.50 144 GLY A C 1
ATOM 1132 O O . GLY A 1 144 ? 9.424 -10.448 -29.169 1.00 82.50 144 GLY A O 1
ATOM 1133 N N . CYS A 1 145 ? 11.257 -10.535 -30.443 1.00 87.19 145 CYS A N 1
ATOM 1134 C CA . CYS A 1 145 ? 12.149 -10.829 -29.312 1.00 87.19 145 CYS A CA 1
ATOM 1135 C C . CYS A 1 145 ? 12.454 -9.600 -28.426 1.00 87.19 145 CYS A C 1
ATOM 1137 O O . CYS A 1 145 ? 13.060 -9.747 -27.363 1.00 87.19 145 CYS A O 1
ATOM 1139 N N . GLY A 1 146 ? 12.058 -8.400 -28.870 1.00 84.38 146 GLY A N 1
ATOM 1140 C CA . GLY A 1 146 ? 12.210 -7.140 -28.137 1.00 84.38 146 GLY A CA 1
ATOM 1141 C C . GLY A 1 146 ? 13.636 -6.581 -28.074 1.00 84.38 146 GLY A C 1
ATOM 1142 O O . GLY A 1 146 ? 13.859 -5.620 -27.345 1.00 84.38 146 GLY A O 1
ATOM 1143 N N . LEU A 1 147 ? 14.602 -7.162 -28.800 1.00 88.31 147 LEU A N 1
ATOM 1144 C CA . LEU A 1 147 ? 15.964 -6.626 -28.881 1.00 88.31 147 LEU A CA 1
ATOM 1145 C C . LEU A 1 147 ? 16.024 -5.452 -29.869 1.00 88.31 147 LEU A C 1
ATOM 1147 O O . LEU A 1 147 ? 15.567 -5.578 -31.006 1.00 88.31 147 LEU A O 1
ATOM 1151 N N . GLU A 1 148 ? 16.631 -4.345 -29.442 1.00 87.88 148 GLU A N 1
ATOM 1152 C CA . GLU A 1 148 ? 17.026 -3.237 -30.315 1.00 87.88 148 GLU A CA 1
ATOM 1153 C C . GLU A 1 148 ? 18.442 -3.471 -30.843 1.00 87.88 148 GLU A C 1
ATOM 1155 O O . GLU A 1 148 ? 19.372 -3.699 -30.065 1.00 87.88 148 GLU A O 1
ATOM 1160 N N . MET A 1 149 ? 18.610 -3.419 -32.165 1.00 83.38 149 MET A N 1
ATOM 1161 C CA . MET A 1 149 ? 19.902 -3.635 -32.815 1.00 83.38 149 MET A CA 1
ATOM 1162 C C . MET A 1 149 ? 20.054 -2.820 -34.108 1.00 83.38 149 MET A C 1
ATOM 1164 O O . MET A 1 149 ? 19.054 -2.356 -34.657 1.00 83.38 149 MET A O 1
ATOM 1168 N N . PRO A 1 150 ? 21.285 -2.606 -34.601 1.00 85.44 150 PRO A N 1
ATOM 1169 C CA . PRO A 1 150 ? 21.527 -1.995 -35.906 1.00 85.44 150 PRO A CA 1
ATOM 1170 C C . PRO A 1 150 ? 20.858 -2.765 -37.057 1.00 85.44 150 PRO A C 1
ATOM 1172 O O . PRO A 1 150 ? 20.788 -3.994 -37.033 1.00 85.44 150 PRO A O 1
ATOM 1175 N N . LYS A 1 151 ? 20.371 -2.049 -38.078 1.00 81.12 151 LYS A N 1
ATOM 1176 C CA . LYS A 1 151 ? 19.674 -2.632 -39.239 1.00 81.12 151 LYS A CA 1
ATOM 1177 C C . LYS A 1 151 ? 20.541 -3.621 -40.029 1.00 81.12 151 LYS A C 1
ATOM 1179 O O . LYS A 1 151 ? 20.007 -4.591 -40.559 1.00 81.12 151 LYS A O 1
ATOM 1184 N N . ASP A 1 152 ? 21.845 -3.387 -40.119 1.00 82.19 152 ASP A N 1
ATOM 1185 C CA . ASP A 1 152 ? 22.805 -4.288 -40.765 1.00 82.19 152 ASP A CA 1
ATOM 1186 C C . ASP A 1 152 ? 22.991 -5.617 -40.017 1.00 82.19 152 ASP A C 1
ATOM 1188 O O . ASP A 1 152 ? 23.185 -6.650 -40.654 1.00 82.19 152 ASP A O 1
ATOM 1192 N N . GLU A 1 153 ? 22.844 -5.625 -38.692 1.00 83.19 153 GLU A N 1
ATOM 1193 C CA . GLU A 1 153 ? 22.990 -6.828 -37.861 1.00 83.19 153 GLU A CA 1
ATOM 1194 C C . GLU A 1 153 ? 21.713 -7.687 -37.777 1.00 83.19 153 GLU A C 1
ATOM 1196 O O . GLU A 1 153 ? 21.752 -8.805 -37.257 1.00 83.19 153 GLU A O 1
ATOM 1201 N N . VAL A 1 154 ? 20.571 -7.211 -38.290 1.00 82.31 154 VAL A N 1
ATOM 1202 C CA . VAL A 1 154 ? 19.288 -7.944 -38.224 1.00 82.31 154 VAL A CA 1
ATOM 1203 C C . VAL A 1 154 ? 19.361 -9.298 -38.929 1.00 82.31 154 VAL A C 1
ATOM 1205 O O . VAL A 1 154 ? 18.784 -10.269 -38.445 1.00 82.31 154 VAL A O 1
ATOM 1208 N N . ALA A 1 155 ? 20.083 -9.385 -40.049 1.00 82.25 155 ALA A N 1
ATOM 1209 C CA . ALA A 1 155 ? 20.200 -10.622 -40.821 1.00 82.25 155 ALA A CA 1
ATOM 1210 C C . ALA A 1 155 ? 20.896 -11.753 -40.039 1.00 82.25 155 ALA A C 1
ATOM 1212 O O . ALA A 1 155 ? 20.559 -12.922 -40.220 1.00 82.25 155 ALA A O 1
ATOM 1213 N N . ASP A 1 156 ? 21.814 -11.401 -39.137 1.00 84.75 156 ASP A N 1
ATOM 1214 C CA . ASP A 1 156 ? 22.567 -12.346 -38.307 1.00 84.75 156 ASP A CA 1
ATOM 1215 C C . ASP A 1 156 ? 21.927 -12.556 -36.917 1.00 84.75 156 ASP A C 1
ATOM 1217 O O . ASP A 1 156 ? 22.468 -13.265 -36.058 1.00 84.75 156 ASP A O 1
ATOM 1221 N N . HIS A 1 157 ? 20.758 -11.956 -36.667 1.00 87.19 157 HIS A N 1
ATOM 1222 C CA . HIS A 1 157 ? 20.069 -12.043 -35.386 1.00 87.19 157 HIS A CA 1
ATOM 1223 C C . HIS A 1 157 ? 19.459 -13.431 -35.134 1.00 87.19 157 HIS A C 1
ATOM 1225 O O . HIS A 1 157 ? 18.767 -14.003 -35.973 1.00 87.19 157 HIS A O 1
ATOM 1231 N N . ASN A 1 158 ? 19.625 -13.954 -33.913 1.00 89.94 158 ASN A N 1
ATOM 1232 C CA . ASN A 1 158 ? 18.982 -15.194 -33.474 1.00 89.94 158 ASN A CA 1
ATOM 1233 C C . ASN A 1 158 ? 18.121 -14.960 -32.224 1.00 89.94 158 ASN A C 1
ATOM 1235 O O . ASN A 1 158 ? 18.628 -14.960 -31.093 1.00 89.94 158 ASN A O 1
ATOM 1239 N N . CYS A 1 159 ? 16.806 -14.842 -32.433 1.00 89.19 159 CYS A N 1
ATOM 1240 C CA . CYS A 1 159 ? 15.820 -14.595 -31.377 1.00 89.19 159 CYS A CA 1
ATOM 1241 C C . CYS A 1 159 ? 15.899 -15.624 -30.249 1.00 89.19 159 CYS A C 1
ATOM 1243 O O . CYS A 1 159 ? 15.833 -15.274 -29.075 1.00 89.19 159 CYS A O 1
ATOM 1245 N N . ILE A 1 160 ? 16.074 -16.903 -30.589 1.00 90.69 160 ILE A N 1
ATOM 1246 C CA . ILE A 1 160 ? 16.071 -17.997 -29.613 1.00 90.69 160 ILE A CA 1
ATOM 1247 C C . ILE A 1 160 ? 17.290 -17.893 -28.694 1.00 90.69 160 ILE A C 1
ATOM 1249 O O . ILE A 1 160 ? 17.169 -18.087 -27.484 1.00 90.69 160 ILE A O 1
ATOM 1253 N N . LYS A 1 161 ? 18.466 -17.568 -29.243 1.00 90.69 161 LYS A N 1
ATOM 1254 C CA . LYS A 1 161 ? 19.686 -17.366 -28.452 1.00 90.69 161 LYS A CA 1
ATOM 1255 C C . LYS A 1 161 ? 19.530 -16.179 -27.499 1.00 90.69 161 LYS A C 1
ATOM 1257 O O . LYS A 1 161 ? 19.867 -16.313 -26.324 1.00 90.69 161 LYS A O 1
ATOM 1262 N N . HIS A 1 162 ? 18.991 -15.060 -27.989 1.00 91.06 162 HIS A N 1
ATOM 1263 C CA . HIS A 1 162 ? 18.718 -13.880 -27.170 1.00 91.06 162 HIS A CA 1
ATOM 1264 C C . HIS A 1 162 ? 17.729 -14.199 -26.039 1.00 91.06 162 HIS A C 1
ATOM 1266 O O . HIS A 1 162 ? 18.065 -14.038 -24.867 1.00 91.06 162 HIS A O 1
ATOM 1272 N N . LEU A 1 163 ? 16.555 -14.745 -26.372 1.00 91.94 163 LEU A N 1
ATOM 1273 C CA . LEU A 1 163 ? 15.507 -15.064 -25.401 1.00 91.94 163 LEU A CA 1
ATOM 1274 C C . LEU A 1 163 ? 15.972 -16.081 -24.353 1.00 91.94 163 LEU A C 1
ATOM 1276 O O . LEU A 1 163 ? 15.669 -15.917 -23.176 1.00 91.94 163 LEU A O 1
ATOM 1280 N N . ARG A 1 164 ? 16.762 -17.096 -24.732 1.00 94.19 164 ARG A N 1
ATOM 1281 C CA . ARG A 1 164 ? 17.373 -18.024 -23.761 1.00 94.19 164 ARG A CA 1
ATOM 1282 C C . ARG A 1 164 ? 18.300 -17.303 -22.784 1.00 94.19 164 ARG A C 1
ATOM 1284 O O . ARG A 1 164 ? 18.250 -17.593 -21.593 1.00 94.19 164 ARG A O 1
ATOM 1291 N N . GLY A 1 165 ? 19.107 -16.359 -23.272 1.00 94.00 165 GLY A N 1
ATOM 1292 C CA . GLY A 1 165 ? 19.954 -15.520 -22.423 1.00 94.00 165 GLY A CA 1
ATOM 1293 C C . GLY A 1 165 ? 19.136 -14.666 -21.453 1.00 94.00 165 GLY A C 1
ATOM 1294 O O . GLY A 1 165 ? 19.442 -14.633 -20.262 1.00 94.00 165 GLY A O 1
ATOM 1295 N N . VAL A 1 166 ? 18.052 -14.051 -21.934 1.00 94.31 166 VAL A N 1
ATOM 1296 C CA . VAL A 1 166 ? 17.124 -13.269 -21.099 1.00 94.31 166 VAL A CA 1
ATOM 1297 C C . VAL A 1 166 ? 16.483 -14.143 -20.023 1.00 94.31 166 VAL A C 1
ATOM 1299 O O . VAL A 1 166 ? 16.502 -13.772 -18.852 1.00 94.31 166 VAL A O 1
ATOM 1302 N N . VAL A 1 167 ? 15.9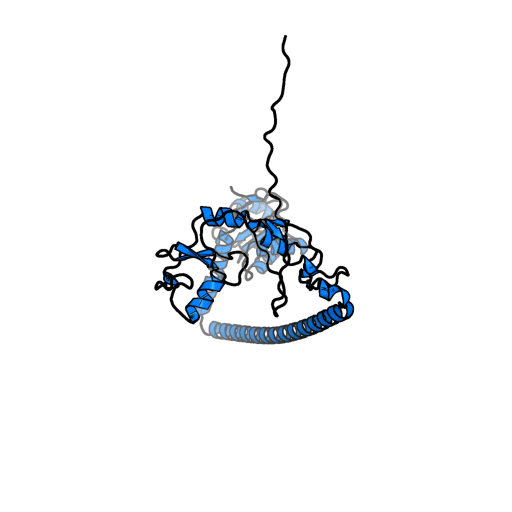75 -15.324 -20.383 1.00 95.62 167 VAL A N 1
ATOM 1303 C CA . VAL A 1 167 ? 15.374 -16.267 -19.426 1.00 95.62 167 VAL A CA 1
ATOM 1304 C C . VAL A 1 167 ? 16.393 -16.698 -18.372 1.00 95.62 167 VAL A C 1
ATOM 1306 O O . VAL A 1 167 ? 16.081 -16.676 -17.185 1.00 95.62 167 VAL A O 1
ATOM 1309 N N . GLN A 1 168 ? 17.624 -17.027 -18.769 1.00 95.88 168 GLN A N 1
ATOM 1310 C CA . GLN A 1 168 ? 18.681 -17.408 -17.829 1.00 95.88 168 GLN A CA 1
ATOM 1311 C C . GLN A 1 168 ? 19.046 -16.255 -16.881 1.00 95.88 168 GLN A C 1
ATOM 1313 O O . GLN A 1 168 ? 19.206 -16.461 -15.677 1.00 95.88 168 GLN A O 1
ATOM 1318 N N . GLN A 1 169 ? 19.134 -15.028 -17.398 1.00 96.00 169 GLN A N 1
ATOM 1319 C CA . GLN A 1 169 ? 19.387 -13.841 -16.583 1.00 96.00 169 GLN A CA 1
ATOM 1320 C C . GLN A 1 169 ? 18.240 -13.584 -15.597 1.00 96.00 169 GLN A C 1
ATOM 1322 O O . GLN A 1 169 ? 18.483 -13.269 -14.432 1.00 96.00 169 GLN A O 1
ATOM 1327 N N . GLN A 1 170 ? 16.992 -13.721 -16.048 1.00 95.88 170 GLN A N 1
ATOM 1328 C CA . GLN A 1 170 ? 15.813 -13.569 -15.200 1.00 95.88 170 GLN A CA 1
ATOM 1329 C C . GLN A 1 170 ? 15.771 -14.638 -14.106 1.00 95.88 170 GLN A C 1
ATOM 1331 O O . GLN A 1 170 ? 15.546 -14.296 -12.951 1.00 95.88 170 GLN A O 1
ATOM 1336 N N . GLN A 1 171 ? 16.065 -15.899 -14.433 1.00 96.44 171 GLN A N 1
ATOM 1337 C CA . GLN A 1 171 ? 16.172 -16.980 -13.449 1.00 96.44 171 GLN A CA 1
ATOM 1338 C C . GLN A 1 171 ? 17.237 -16.683 -12.385 1.00 96.44 171 GLN A C 1
ATOM 1340 O O . GLN A 1 171 ? 16.978 -16.873 -11.199 1.00 96.44 171 GLN A O 1
ATOM 1345 N N . GLY A 1 172 ? 18.398 -16.149 -12.782 1.00 97.06 172 GLY A N 1
ATOM 1346 C CA . GLY A 1 172 ? 19.437 -15.721 -11.840 1.00 97.06 172 GLY A CA 1
ATOM 1347 C C . GLY A 1 172 ? 18.971 -14.601 -10.903 1.00 97.06 172 GLY A C 1
ATOM 1348 O O . GLY A 1 172 ? 19.149 -14.697 -9.691 1.00 97.06 172 GLY A O 1
ATOM 1349 N N . LYS A 1 173 ? 18.306 -13.572 -11.447 1.00 97.31 173 LYS A N 1
ATOM 1350 C CA . LYS A 1 173 ? 17.740 -12.471 -10.647 1.00 97.31 173 LYS A CA 1
ATOM 1351 C C . LYS A 1 173 ? 16.661 -12.952 -9.678 1.00 97.31 173 LYS A C 1
ATOM 1353 O O . LYS A 1 173 ? 16.630 -12.500 -8.540 1.00 97.31 173 LYS A O 1
ATOM 1358 N N . ILE A 1 174 ? 15.786 -13.862 -10.109 1.00 97.44 174 ILE A N 1
ATOM 1359 C CA . ILE A 1 174 ? 14.747 -14.437 -9.244 1.00 97.44 174 ILE A CA 1
ATOM 1360 C C . ILE A 1 174 ? 15.394 -15.181 -8.075 1.00 97.44 174 ILE A C 1
ATOM 1362 O O . ILE A 1 174 ? 15.028 -14.925 -6.935 1.00 97.44 174 ILE A O 1
ATOM 1366 N N . ALA A 1 175 ? 16.404 -16.017 -8.331 1.00 97.25 175 ALA A N 1
ATOM 1367 C CA . ALA A 1 175 ? 17.105 -16.743 -7.273 1.00 97.25 175 ALA A CA 1
ATOM 1368 C C . ALA A 1 175 ? 17.792 -15.803 -6.258 1.00 97.25 175 ALA A C 1
ATOM 1370 O O . ALA A 1 175 ? 17.770 -16.053 -5.052 1.00 97.25 175 ALA A O 1
ATOM 1371 N N . GLU A 1 176 ? 18.379 -14.697 -6.722 1.00 97.31 176 GLU A N 1
ATOM 1372 C CA . GLU A 1 176 ? 18.966 -13.675 -5.847 1.00 97.31 176 GLU A CA 1
ATOM 1373 C C . GLU A 1 176 ? 17.898 -12.954 -5.002 1.00 97.31 176 GLU A C 1
ATOM 1375 O O . GLU A 1 176 ? 18.061 -12.782 -3.789 1.00 97.31 176 GLU A O 1
ATOM 1380 N N . LEU A 1 177 ? 16.767 -12.593 -5.613 1.00 97.50 177 LEU A N 1
ATOM 1381 C CA . LEU A 1 177 ? 15.634 -11.989 -4.909 1.00 97.50 177 LEU A CA 1
ATOM 1382 C C . LEU A 1 177 ? 15.021 -12.946 -3.877 1.00 97.50 177 LEU A C 1
ATOM 1384 O O . LEU A 1 177 ? 14.708 -12.533 -2.764 1.00 97.50 177 LEU A O 1
ATOM 1388 N N . GLU A 1 178 ? 14.897 -14.232 -4.194 1.00 97.00 178 GLU A N 1
ATOM 1389 C CA . GLU A 1 178 ? 14.427 -15.247 -3.247 1.00 97.00 178 GLU A CA 1
ATOM 1390 C C . GLU A 1 178 ? 15.374 -15.389 -2.050 1.00 97.00 178 GLU A C 1
ATOM 1392 O O . GLU A 1 178 ? 14.920 -15.469 -0.904 1.00 97.00 178 GLU A O 1
ATOM 1397 N N . LYS A 1 179 ? 16.691 -15.356 -2.290 1.00 97.06 179 LYS A N 1
ATOM 1398 C CA . LYS A 1 179 ? 17.701 -15.403 -1.226 1.00 97.06 179 LYS A CA 1
ATOM 1399 C C . LYS A 1 179 ? 17.599 -14.191 -0.296 1.00 97.06 179 LYS A C 1
ATOM 1401 O O . LYS A 1 179 ? 17.507 -14.360 0.919 1.00 97.06 179 LYS A O 1
ATOM 1406 N N . THR A 1 180 ? 17.569 -12.982 -0.853 1.00 97.00 180 THR A N 1
ATOM 1407 C CA . THR A 1 180 ? 17.432 -11.740 -0.067 1.00 97.00 180 THR A CA 1
ATOM 1408 C C . THR A 1 180 ? 16.104 -11.684 0.692 1.00 97.00 180 THR A C 1
ATOM 1410 O O . THR A 1 180 ? 16.072 -11.298 1.860 1.00 97.00 180 THR A O 1
ATOM 1413 N N . ALA A 1 181 ? 15.006 -12.157 0.095 1.00 97.25 181 ALA A N 1
ATOM 1414 C CA . ALA A 1 181 ? 13.720 -12.278 0.778 1.00 97.25 181 ALA A CA 1
ATOM 1415 C C . ALA A 1 181 ? 13.780 -13.257 1.964 1.00 97.25 181 ALA A C 1
ATOM 1417 O O . ALA A 1 181 ? 13.209 -12.982 3.024 1.00 97.25 181 ALA A O 1
ATOM 1418 N N . ALA A 1 182 ? 14.483 -14.384 1.820 1.00 97.06 182 ALA A N 1
ATOM 1419 C CA . ALA A 1 182 ? 14.694 -15.331 2.911 1.00 97.06 182 ALA A CA 1
ATOM 1420 C C . ALA A 1 182 ? 15.525 -14.718 4.055 1.00 97.06 182 ALA A C 1
ATOM 1422 O O . ALA A 1 182 ? 15.164 -14.877 5.224 1.00 97.06 182 ALA A O 1
ATOM 1423 N N . GLU A 1 183 ? 16.583 -13.971 3.730 1.00 96.88 183 GLU A N 1
ATOM 1424 C CA . GLU A 1 183 ? 17.411 -13.244 4.702 1.00 96.88 183 GLU A CA 1
ATOM 1425 C C . GLU A 1 183 ? 16.599 -12.176 5.450 1.00 96.88 183 GLU A C 1
ATOM 1427 O O . GLU A 1 183 ? 16.585 -12.157 6.683 1.00 96.88 183 GLU A O 1
ATOM 1432 N N . HIS A 1 184 ? 15.832 -11.347 4.737 1.00 96.50 184 HIS A N 1
ATOM 1433 C CA . HIS A 1 184 ? 14.951 -10.352 5.354 1.00 96.50 184 HIS A CA 1
ATOM 1434 C C . HIS A 1 184 ? 13.864 -10.985 6.224 1.00 96.50 184 HIS A C 1
ATOM 1436 O O . HIS A 1 184 ? 13.561 -10.480 7.305 1.00 96.50 184 HIS A O 1
ATOM 1442 N N . LYS A 1 185 ? 13.295 -12.123 5.809 1.00 95.81 185 LYS A N 1
ATOM 1443 C CA . LYS A 1 185 ? 12.333 -12.872 6.628 1.00 95.81 185 LYS A CA 1
ATOM 1444 C C . LYS A 1 185 ? 12.967 -13.361 7.933 1.00 95.81 185 LYS A C 1
ATOM 1446 O O . LYS A 1 185 ? 12.308 -13.332 8.973 1.00 95.81 185 LYS A O 1
ATOM 1451 N N . HIS A 1 186 ? 14.227 -13.797 7.891 1.00 96.56 186 HIS A N 1
ATOM 1452 C CA . HIS A 1 186 ? 14.964 -14.195 9.088 1.00 96.56 186 HIS A CA 1
ATOM 1453 C C . HIS A 1 186 ? 15.218 -13.003 10.022 1.00 96.56 186 HIS A C 1
ATOM 1455 O O . HIS A 1 186 ? 14.890 -13.088 11.206 1.00 96.56 186 HIS A O 1
ATOM 1461 N N . GLN A 1 187 ? 15.695 -11.877 9.481 1.00 96.12 187 GLN A N 1
ATOM 1462 C CA . GLN A 1 187 ? 15.906 -10.631 10.232 1.00 96.12 187 GLN A CA 1
ATOM 1463 C C . GLN A 1 187 ? 14.611 -10.132 10.886 1.00 96.12 187 GLN A C 1
ATOM 1465 O O . GLN A 1 187 ? 14.593 -9.798 12.067 1.00 96.12 187 GLN A O 1
ATOM 1470 N N . LEU A 1 188 ? 13.492 -10.151 10.156 1.00 93.56 188 LEU A N 1
ATOM 1471 C CA . LEU A 1 188 ? 12.189 -9.755 10.692 1.00 93.56 188 LEU A CA 1
ATOM 1472 C C . LEU A 1 188 ? 11.746 -10.668 11.846 1.00 93.56 188 LEU A C 1
ATOM 1474 O O . LEU A 1 188 ? 11.177 -10.205 12.836 1.00 93.56 188 LEU A O 1
ATOM 1478 N N . ALA A 1 189 ? 12.005 -11.973 11.738 1.00 93.81 189 ALA A N 1
ATOM 1479 C CA . ALA A 1 189 ? 11.700 -12.924 12.803 1.00 93.81 189 ALA A CA 1
ATOM 1480 C C . ALA A 1 189 ? 12.567 -12.704 14.054 1.00 93.81 189 ALA A C 1
ATOM 1482 O O . ALA A 1 189 ? 12.110 -12.985 15.163 1.00 93.81 189 ALA A O 1
ATOM 1483 N N . GLU A 1 190 ? 13.799 -12.226 13.893 1.00 96.00 190 GLU A N 1
ATOM 1484 C CA . GLU A 1 190 ? 14.686 -11.836 14.992 1.00 96.00 190 GLU A CA 1
ATOM 1485 C C . GLU A 1 190 ? 14.225 -10.536 15.654 1.00 96.00 190 GLU A C 1
ATOM 1487 O O . GLU A 1 190 ? 13.925 -10.541 16.845 1.00 96.00 190 GLU A O 1
ATOM 1492 N N . GLN A 1 191 ? 13.985 -9.479 14.876 1.00 92.50 191 GLN A N 1
ATOM 1493 C CA . GLN A 1 191 ? 13.442 -8.217 15.391 1.00 92.50 191 GLN A CA 1
ATOM 1494 C C . GLN A 1 191 ? 12.114 -8.413 16.133 1.00 92.50 191 GLN A C 1
ATOM 1496 O O . GLN A 1 191 ? 11.865 -7.799 17.169 1.00 92.50 191 GLN A O 1
ATOM 1501 N N . LYS A 1 192 ? 11.244 -9.306 15.644 1.00 87.44 192 LYS A N 1
ATOM 1502 C CA . LYS A 1 192 ? 9.992 -9.644 16.333 1.00 87.44 192 LYS A CA 1
ATOM 1503 C C . LYS A 1 192 ? 10.242 -10.286 17.702 1.00 87.44 192 LYS A C 1
ATOM 1505 O O . LYS A 1 192 ? 9.489 -10.000 18.634 1.00 87.44 192 LYS A O 1
ATOM 1510 N N . ARG A 1 193 ? 11.272 -11.131 17.833 1.00 93.25 193 ARG A N 1
ATOM 1511 C CA . ARG A 1 193 ? 11.686 -11.717 19.120 1.00 93.25 193 ARG A CA 1
ATOM 1512 C C . ARG A 1 193 ? 12.226 -10.639 20.060 1.00 93.25 193 ARG A C 1
ATOM 1514 O O . ARG A 1 193 ? 11.801 -10.596 21.212 1.00 93.25 193 ARG A O 1
ATOM 1521 N N . ASP A 1 194 ? 13.047 -9.720 19.561 1.00 91.00 194 ASP A N 1
ATOM 1522 C CA . ASP A 1 194 ? 13.577 -8.608 20.361 1.00 91.00 194 ASP A CA 1
ATOM 1523 C C . ASP A 1 194 ? 12.464 -7.686 20.865 1.00 91.00 194 ASP A C 1
ATOM 1525 O O . ASP A 1 194 ? 12.419 -7.343 22.045 1.00 91.00 194 ASP A O 1
ATOM 1529 N N . ILE A 1 195 ? 11.493 -7.350 20.011 1.00 86.81 195 ILE A N 1
ATOM 1530 C CA . ILE A 1 195 ? 10.312 -6.571 20.407 1.00 86.81 195 ILE A CA 1
ATOM 1531 C C . ILE A 1 195 ? 9.508 -7.308 21.483 1.00 86.81 195 ILE A C 1
ATOM 1533 O O . ILE A 1 195 ? 9.027 -6.684 22.428 1.00 86.81 195 ILE A O 1
ATOM 1537 N N . GLN A 1 196 ? 9.342 -8.629 21.373 1.00 80.94 196 GLN A N 1
ATOM 1538 C CA . GLN A 1 196 ? 8.660 -9.416 22.405 1.00 80.94 196 GLN A CA 1
ATOM 1539 C C . GLN A 1 196 ? 9.413 -9.382 23.739 1.00 80.94 196 GLN A C 1
ATOM 1541 O O . GLN A 1 196 ? 8.777 -9.238 24.787 1.00 80.94 196 GLN A O 1
ATOM 1546 N N . LEU A 1 197 ? 10.745 -9.457 23.701 1.00 90.88 197 LEU A N 1
ATOM 1547 C CA . LEU A 1 197 ? 11.592 -9.355 24.885 1.00 90.88 197 LEU A CA 1
ATOM 1548 C C . LEU A 1 197 ? 11.517 -7.958 25.510 1.00 90.88 197 LEU A C 1
ATOM 1550 O O . LEU A 1 197 ? 11.267 -7.844 26.707 1.00 90.88 197 LEU A O 1
ATOM 1554 N N . LEU A 1 198 ? 11.629 -6.895 24.709 1.00 83.31 198 LEU A N 1
ATOM 1555 C CA . LEU A 1 198 ? 11.464 -5.512 25.163 1.00 83.31 198 LEU A CA 1
ATOM 1556 C C . LEU A 1 198 ? 10.079 -5.283 25.773 1.00 83.31 198 LEU A C 1
ATOM 1558 O O . LEU A 1 198 ? 9.967 -4.675 26.833 1.00 83.31 198 LEU A O 1
ATOM 1562 N N . LYS A 1 199 ? 9.017 -5.832 25.171 1.00 74.56 199 LYS A N 1
ATOM 1563 C CA . LYS A 1 199 ? 7.664 -5.803 25.748 1.00 74.56 199 LYS A CA 1
ATOM 1564 C C . LYS A 1 199 ? 7.579 -6.546 27.080 1.00 74.56 199 LYS A C 1
ATOM 1566 O O . LYS A 1 199 ? 6.828 -6.130 27.957 1.00 74.56 199 LYS A O 1
ATOM 1571 N N . ALA A 1 200 ? 8.283 -7.665 27.247 1.00 74.31 200 ALA A N 1
ATOM 1572 C CA . ALA A 1 200 ? 8.346 -8.372 28.527 1.00 74.31 200 ALA A CA 1
ATOM 1573 C C . ALA A 1 200 ? 9.119 -7.563 29.580 1.00 74.31 200 ALA A C 1
ATOM 1575 O O . ALA A 1 200 ? 8.661 -7.440 30.713 1.00 74.31 200 ALA A O 1
ATOM 1576 N N . TYR A 1 201 ? 10.230 -6.946 29.182 1.00 75.75 201 TYR A N 1
ATOM 1577 C CA . TYR A 1 201 ? 11.042 -6.091 30.040 1.00 75.75 201 TYR A CA 1
ATOM 1578 C C . TYR A 1 201 ? 10.283 -4.837 30.491 1.00 75.75 201 TYR A C 1
ATOM 1580 O O . TYR A 1 201 ? 10.245 -4.537 31.680 1.00 75.75 201 TYR A O 1
ATOM 1588 N N . MET A 1 202 ? 9.587 -4.157 29.572 1.00 72.00 202 MET A N 1
ATOM 1589 C CA . MET A 1 202 ? 8.709 -3.035 29.910 1.00 72.00 202 MET A CA 1
ATOM 1590 C C . MET A 1 202 ? 7.605 -3.460 30.879 1.00 72.00 202 MET A C 1
ATOM 1592 O O . MET A 1 202 ? 7.385 -2.768 31.864 1.00 72.00 202 MET A O 1
ATOM 1596 N N . ARG A 1 203 ? 6.960 -4.618 30.673 1.00 72.19 203 ARG A N 1
ATOM 1597 C CA . ARG A 1 203 ? 5.974 -5.155 31.631 1.00 72.19 203 ARG A CA 1
ATOM 1598 C C . ARG A 1 203 ? 6.576 -5.398 33.019 1.00 72.19 203 ARG A C 1
ATOM 1600 O O . ARG A 1 203 ? 5.947 -5.045 34.011 1.00 72.19 203 ARG A O 1
ATOM 1607 N N . ALA A 1 204 ? 7.792 -5.939 33.096 1.00 74.75 204 ALA A N 1
ATOM 1608 C CA . ALA A 1 204 ? 8.488 -6.148 34.364 1.00 74.75 204 ALA A CA 1
ATOM 1609 C C . ALA A 1 204 ? 8.820 -4.818 35.069 1.00 74.75 204 ALA A C 1
ATOM 1611 O O . ALA A 1 204 ? 8.521 -4.665 36.251 1.00 74.75 204 ALA A O 1
ATOM 1612 N N . ILE A 1 205 ? 9.347 -3.825 34.341 1.00 70.25 205 ILE A N 1
ATOM 1613 C CA . ILE A 1 205 ? 9.601 -2.478 34.881 1.00 70.25 205 ILE A CA 1
ATOM 1614 C C . ILE A 1 205 ? 8.303 -1.826 35.369 1.00 70.25 205 ILE A C 1
ATOM 1616 O O . ILE A 1 205 ? 8.279 -1.257 36.457 1.00 70.25 205 ILE A O 1
ATOM 1620 N N . ARG A 1 206 ? 7.214 -1.935 34.599 1.00 62.81 206 ARG A N 1
ATOM 1621 C CA . ARG A 1 206 ? 5.894 -1.401 34.971 1.00 62.81 206 ARG A CA 1
ATOM 1622 C C . ARG A 1 206 ? 5.365 -2.034 36.254 1.00 62.81 206 ARG A C 1
ATOM 1624 O O . ARG A 1 206 ? 4.883 -1.316 37.118 1.00 62.81 206 ARG A O 1
ATOM 1631 N N . SER A 1 207 ? 5.519 -3.350 36.419 1.00 65.12 207 SER A N 1
ATOM 1632 C CA . SER A 1 207 ? 5.122 -4.035 37.659 1.00 65.12 207 SER A CA 1
ATOM 1633 C C . SER A 1 207 ? 5.925 -3.586 38.886 1.00 65.12 207 SER A C 1
ATOM 1635 O O . SER A 1 207 ? 5.456 -3.726 40.011 1.00 65.12 207 SER A O 1
ATOM 1637 N N . ALA A 1 208 ? 7.114 -3.013 38.673 1.00 68.25 208 ALA A N 1
ATOM 1638 C CA . ALA A 1 208 ? 7.976 -2.496 39.727 1.00 68.25 208 ALA A CA 1
ATOM 1639 C C . ALA A 1 208 ? 7.773 -0.994 40.022 1.00 68.25 208 ALA A C 1
ATOM 1641 O O . ALA A 1 208 ? 8.335 -0.505 40.999 1.00 68.25 208 ALA A O 1
ATOM 1642 N N . ASN A 1 209 ? 6.995 -0.253 39.214 1.00 63.84 209 ASN A N 1
ATOM 1643 C CA . ASN A 1 209 ? 6.805 1.198 39.357 1.00 63.84 209 ASN A CA 1
ATOM 1644 C C . ASN A 1 209 ? 5.332 1.627 39.136 1.00 63.84 209 ASN A C 1
ATOM 1646 O O . ASN A 1 209 ? 4.918 1.821 37.989 1.00 63.84 209 ASN A O 1
ATOM 1650 N N . PRO A 1 210 ? 4.559 1.889 40.210 1.00 63.97 210 PRO A N 1
ATOM 1651 C CA . PRO A 1 210 ? 3.151 2.315 40.129 1.00 63.97 210 PRO A CA 1
ATOM 1652 C C . PRO A 1 210 ? 2.928 3.626 39.352 1.00 63.97 210 PRO A C 1
ATOM 1654 O O . PRO A 1 210 ? 1.900 3.821 38.706 1.00 63.97 210 PRO A O 1
ATOM 1657 N N . ASN A 1 211 ? 3.914 4.529 39.352 1.00 64.38 211 ASN A N 1
ATOM 1658 C CA . ASN A 1 211 ? 3.834 5.795 38.613 1.00 64.38 211 ASN A CA 1
ATOM 1659 C C . ASN A 1 211 ? 3.865 5.603 37.085 1.00 64.38 211 ASN A C 1
ATOM 1661 O O . ASN A 1 211 ? 3.358 6.454 36.360 1.00 64.38 211 ASN A O 1
ATOM 1665 N N . MET A 1 212 ? 4.433 4.498 36.581 1.00 55.50 212 MET A N 1
ATOM 1666 C CA . MET A 1 212 ? 4.410 4.192 35.144 1.00 55.50 212 MET A CA 1
ATOM 1667 C C . MET A 1 212 ? 3.083 3.574 34.687 1.00 55.50 212 MET A C 1
ATOM 1669 O O . MET A 1 212 ? 2.747 3.729 33.519 1.00 55.50 212 MET A O 1
ATOM 1673 N N . GLN A 1 213 ? 2.328 2.919 35.579 1.00 57.62 213 GLN A N 1
ATOM 1674 C CA . GLN A 1 213 ? 0.970 2.439 35.276 1.00 57.62 213 GLN A CA 1
ATOM 1675 C C . GLN A 1 213 ? 0.015 3.619 35.051 1.00 57.62 213 GLN A C 1
ATOM 1677 O O . GLN A 1 213 ? -0.663 3.667 34.032 1.00 57.62 213 GLN A O 1
ATOM 1682 N N . ASN A 1 214 ? 0.085 4.638 35.916 1.00 59.06 214 ASN A N 1
ATOM 1683 C CA . ASN A 1 214 ? -0.692 5.875 35.767 1.00 59.06 214 ASN A CA 1
ATOM 1684 C C . ASN A 1 214 ? -0.408 6.606 34.439 1.00 59.06 214 ASN A C 1
ATOM 1686 O O . ASN A 1 214 ? -1.303 7.214 33.855 1.00 59.06 214 ASN A O 1
ATOM 1690 N N . LEU A 1 215 ? 0.834 6.558 33.938 1.00 59.47 215 LEU A N 1
ATOM 1691 C CA . LEU A 1 215 ? 1.191 7.193 32.666 1.00 59.47 215 LEU A CA 1
ATOM 1692 C C . LEU A 1 215 ? 0.615 6.439 31.454 1.00 59.47 215 LEU A C 1
ATOM 1694 O O . LEU A 1 215 ? 0.225 7.082 30.486 1.00 59.47 215 LEU A O 1
ATOM 1698 N N . GLU A 1 216 ? 0.543 5.105 31.503 1.00 56.66 216 GLU A N 1
ATOM 1699 C CA . GLU A 1 216 ? -0.066 4.288 30.441 1.00 56.66 216 GLU A CA 1
ATOM 1700 C C . GLU A 1 216 ? -1.589 4.471 30.410 1.00 56.66 216 GLU A C 1
ATOM 1702 O O . GLU A 1 216 ? -2.130 4.743 29.343 1.00 56.66 216 GLU A O 1
ATOM 1707 N N . GLU A 1 217 ? -2.249 4.487 31.574 1.00 61.56 217 GLU A N 1
ATOM 1708 C CA . GLU A 1 217 ? -3.673 4.842 31.693 1.00 61.56 217 GLU A CA 1
ATOM 1709 C C . GLU A 1 217 ? -3.952 6.252 31.145 1.00 61.56 217 GLU A C 1
ATOM 1711 O O . GLU A 1 217 ? -4.939 6.465 30.449 1.00 61.56 217 GLU A O 1
ATOM 1716 N N . THR A 1 218 ? -3.048 7.211 31.381 1.00 65.88 218 THR A N 1
ATOM 1717 C CA . THR A 1 218 ? -3.185 8.581 30.854 1.00 65.88 218 THR A CA 1
ATOM 1718 C C . THR A 1 218 ? -3.028 8.637 29.329 1.00 65.88 218 THR A C 1
ATOM 1720 O O . THR A 1 218 ? -3.755 9.375 28.667 1.00 65.88 218 THR A O 1
ATOM 1723 N N . ILE A 1 219 ? -2.087 7.882 28.749 1.00 72.25 219 ILE A N 1
ATOM 1724 C CA . ILE A 1 219 ? -1.873 7.846 27.292 1.00 72.25 219 ILE A CA 1
ATOM 1725 C C . ILE A 1 219 ? -3.038 7.135 26.598 1.00 72.25 219 ILE A C 1
ATOM 1727 O O . ILE A 1 219 ? -3.587 7.686 25.647 1.00 72.25 219 ILE A O 1
ATOM 1731 N N . GLU A 1 220 ? -3.457 5.970 27.100 1.00 74.50 220 GLU A N 1
ATOM 1732 C CA . GLU A 1 220 ? -4.614 5.242 26.566 1.00 74.50 220 GLU A CA 1
ATOM 1733 C C . GLU A 1 220 ? -5.891 6.089 26.664 1.00 74.50 220 GLU A C 1
ATOM 1735 O O . GLU A 1 220 ? -6.652 6.174 25.701 1.00 74.50 220 GLU A O 1
ATOM 1740 N N . TYR A 1 221 ? -6.101 6.796 27.779 1.00 80.25 221 TYR A N 1
ATOM 1741 C CA . TYR A 1 221 ? -7.243 7.698 27.938 1.00 80.25 221 TYR A CA 1
ATOM 1742 C C . TYR A 1 221 ? -7.211 8.878 26.953 1.00 80.25 221 TYR A C 1
ATOM 1744 O O . TYR A 1 221 ? -8.250 9.242 26.398 1.00 80.25 221 TYR A O 1
ATOM 1752 N N . ASN A 1 222 ? -6.033 9.451 26.677 1.00 84.56 222 ASN A N 1
ATOM 1753 C CA . ASN A 1 222 ? -5.887 10.511 25.675 1.00 84.56 222 ASN A CA 1
ATOM 1754 C C . ASN A 1 222 ? -6.199 10.009 24.256 1.00 84.56 222 ASN A C 1
ATOM 1756 O O . ASN A 1 222 ? -6.925 10.686 23.533 1.00 84.56 222 ASN A O 1
ATOM 1760 N N . GLU A 1 223 ? -5.726 8.816 23.877 1.00 88.44 223 GLU A N 1
ATOM 1761 C CA . GLU A 1 223 ? -6.057 8.204 22.579 1.00 88.44 223 GLU A CA 1
ATOM 1762 C C . GLU A 1 223 ? -7.570 7.967 22.430 1.00 88.44 223 GLU A C 1
ATOM 1764 O O . GLU A 1 223 ? -8.149 8.225 21.371 1.00 88.44 223 GLU A O 1
ATOM 1769 N N . ILE A 1 224 ? -8.236 7.522 23.504 1.00 90.56 224 ILE A N 1
ATOM 1770 C CA . ILE A 1 224 ? -9.695 7.359 23.525 1.00 90.56 224 ILE A CA 1
ATOM 1771 C C . ILE A 1 224 ? -10.382 8.713 23.334 1.00 90.56 224 ILE A C 1
ATOM 1773 O O . ILE A 1 224 ? -11.264 8.824 22.485 1.00 90.56 224 ILE A O 1
ATOM 1777 N N . LEU A 1 225 ? -9.980 9.750 24.074 1.00 90.81 225 LEU A N 1
ATOM 1778 C CA . LEU A 1 225 ? -10.567 11.086 23.943 1.00 90.81 225 LEU A CA 1
ATOM 1779 C C . LEU A 1 225 ? -10.386 11.668 22.537 1.00 90.81 225 LEU A C 1
ATOM 1781 O O . LEU A 1 225 ? -11.330 12.236 21.988 1.00 90.81 225 LEU A O 1
ATOM 1785 N N . GLU A 1 226 ? -9.206 11.525 21.935 1.00 93.19 226 GLU A N 1
ATOM 1786 C CA . GLU A 1 226 ? -8.946 11.972 20.563 1.00 93.19 226 GLU A CA 1
ATOM 1787 C C . GLU A 1 226 ? -9.875 11.280 19.559 1.00 93.19 226 GLU A C 1
ATOM 1789 O O . GLU A 1 226 ? -10.504 11.949 18.733 1.00 93.19 226 GLU A O 1
ATOM 1794 N N . TRP A 1 227 ? -10.035 9.958 19.669 1.00 95.25 227 TRP A N 1
ATOM 1795 C CA . TRP A 1 227 ? -10.959 9.209 18.821 1.00 95.25 227 TRP A CA 1
ATOM 1796 C C . TRP A 1 227 ? -12.414 9.647 19.027 1.00 95.25 22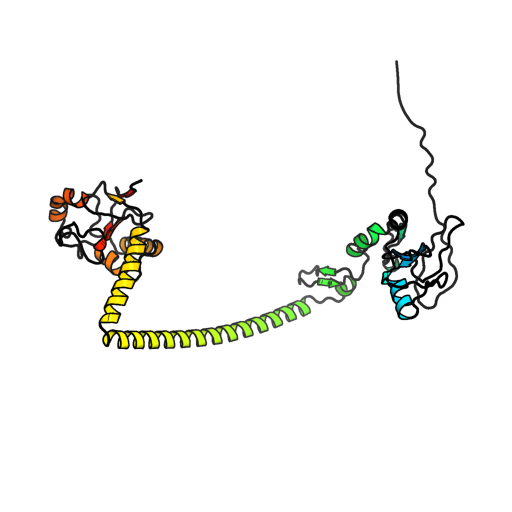7 TRP A C 1
ATOM 1798 O O . TRP A 1 227 ? -13.109 9.940 18.054 1.00 95.25 227 TRP A O 1
ATOM 1808 N N . VAL A 1 228 ? -12.880 9.761 20.271 1.00 94.88 228 VAL A N 1
ATOM 1809 C CA . VAL A 1 228 ? -14.263 10.163 20.590 1.00 94.88 228 VAL A CA 1
ATOM 1810 C C . VAL A 1 228 ? -14.582 11.564 20.063 1.00 94.88 228 VAL A C 1
ATOM 1812 O O . VAL A 1 228 ? -15.663 11.792 19.512 1.00 94.88 228 VAL A O 1
ATOM 1815 N N . ASN A 1 229 ? -13.623 12.486 20.154 1.00 93.88 229 ASN A N 1
ATOM 1816 C CA . ASN A 1 229 ? -13.744 13.838 19.610 1.00 93.88 229 ASN A CA 1
ATOM 1817 C C . ASN A 1 229 ? -13.760 13.876 18.074 1.00 93.88 229 ASN A C 1
ATOM 1819 O O . ASN A 1 229 ? -14.293 14.822 17.497 1.00 93.88 229 ASN A O 1
ATOM 1823 N N . SER A 1 230 ? -13.214 12.857 17.405 1.00 95.75 230 SER A N 1
ATOM 1824 C CA . SER A 1 230 ? -13.253 12.746 15.941 1.00 95.75 230 SER A CA 1
ATOM 1825 C C . SER A 1 230 ? -14.615 12.287 15.395 1.00 95.75 230 SER A C 1
ATOM 1827 O O . SER A 1 230 ? -14.919 12.506 14.219 1.00 95.75 230 SER A O 1
ATOM 1829 N N . LEU A 1 231 ? -15.453 11.662 16.232 1.00 95.50 231 LEU A N 1
ATOM 1830 C CA . LEU A 1 231 ? -16.755 11.139 15.825 1.00 95.50 231 LEU A CA 1
ATOM 1831 C C . LEU A 1 231 ? -17.833 12.228 15.782 1.00 95.50 231 LEU A C 1
ATOM 1833 O O . LEU A 1 231 ? -17.881 13.138 16.610 1.00 95.50 231 LEU A O 1
ATOM 1837 N N . GLN A 1 232 ? -18.771 12.078 14.846 1.00 95.38 232 GLN A N 1
ATOM 1838 C CA . GLN A 1 232 ? -19.911 12.986 14.725 1.00 95.38 232 GLN A CA 1
ATOM 1839 C C . GLN A 1 232 ? -20.926 12.755 15.856 1.00 95.38 232 GLN A C 1
ATOM 1841 O O . GLN A 1 232 ? -21.256 11.599 16.140 1.00 95.38 232 GLN A O 1
ATOM 1846 N N . PRO A 1 233 ? -21.472 13.810 16.483 1.00 96.25 233 PRO A N 1
ATOM 1847 C CA . PRO A 1 233 ? -22.585 13.677 17.416 1.00 96.25 233 PRO A CA 1
ATOM 1848 C C . PRO A 1 233 ? -23.812 13.042 16.750 1.00 96.25 233 PRO A C 1
ATOM 1850 O O . PRO A 1 233 ? -24.157 13.350 15.606 1.00 96.25 233 PRO A O 1
ATOM 1853 N N . ALA A 1 234 ? -24.486 12.158 17.479 1.00 96.44 234 ALA A N 1
ATOM 1854 C CA . ALA A 1 234 ? -25.671 11.455 17.014 1.00 96.44 234 ALA A CA 1
ATOM 1855 C C . ALA A 1 234 ? -26.899 11.832 17.837 1.00 96.44 234 ALA A C 1
ATOM 1857 O O . ALA A 1 234 ? -26.841 11.933 19.061 1.00 96.44 234 ALA A O 1
ATOM 1858 N N . ARG A 1 235 ? -28.047 11.921 17.167 1.00 95.56 235 ARG A N 1
ATOM 1859 C CA . ARG A 1 235 ? -29.360 11.970 17.806 1.00 95.56 235 ARG A CA 1
ATOM 1860 C C . ARG A 1 235 ? -30.135 10.701 17.483 1.00 95.56 235 ARG A C 1
ATOM 1862 O O . ARG A 1 235 ? -30.363 10.382 16.317 1.00 95.56 235 ARG A O 1
ATOM 1869 N N . VAL A 1 236 ? -30.583 9.996 18.517 1.00 96.50 236 VAL A N 1
ATOM 1870 C CA . VAL A 1 236 ? -31.448 8.820 18.372 1.00 96.50 236 VAL A CA 1
ATOM 1871 C C . VAL A 1 236 ? -32.905 9.253 18.514 1.00 96.50 236 VAL A C 1
ATOM 1873 O O . VAL A 1 236 ? -33.347 9.656 19.585 1.00 96.50 236 VAL A O 1
ATOM 1876 N N . THR A 1 237 ? -33.677 9.159 17.433 1.00 94.75 237 THR A N 1
ATOM 1877 C CA . THR A 1 237 ? -35.098 9.550 17.406 1.00 94.75 237 THR A CA 1
ATOM 1878 C C . THR A 1 237 ? -36.039 8.395 17.747 1.00 94.75 237 THR A C 1
ATOM 1880 O O . THR A 1 237 ? -37.197 8.609 18.111 1.00 94.75 237 THR A O 1
ATOM 1883 N N . ARG A 1 238 ? -35.569 7.143 17.634 1.00 94.31 238 ARG A N 1
ATOM 1884 C CA . ARG A 1 238 ? -36.396 5.936 17.803 1.00 94.31 238 ARG A CA 1
ATOM 1885 C C . ARG A 1 238 ? -35.750 4.891 18.711 1.00 94.31 238 ARG A C 1
ATOM 1887 O O . ARG A 1 238 ? -35.405 3.799 18.271 1.00 94.31 238 ARG A O 1
ATOM 1894 N N . TRP A 1 239 ? -35.718 5.182 20.009 1.00 94.69 239 TRP A N 1
ATOM 1895 C CA . TRP A 1 239 ? -35.191 4.280 21.046 1.00 94.69 239 TRP A CA 1
ATOM 1896 C C . TRP A 1 239 ? -35.824 2.880 21.079 1.00 94.69 239 TRP A C 1
ATOM 1898 O O . TRP A 1 239 ? -35.153 1.907 21.397 1.00 94.69 239 TRP A O 1
ATOM 1908 N N . GLY A 1 240 ? -37.098 2.745 20.696 1.00 92.62 240 GLY A N 1
ATOM 1909 C CA . GLY A 1 240 ? -37.769 1.439 20.626 1.00 92.62 240 GLY A CA 1
ATOM 1910 C C . GLY A 1 240 ? -37.283 0.524 19.493 1.00 92.62 240 GLY A C 1
ATOM 1911 O O . GLY A 1 240 ? -37.626 -0.650 19.490 1.00 92.62 240 GLY A O 1
ATOM 1912 N N . GLY A 1 241 ? -36.507 1.043 18.533 1.00 93.56 241 GLY A N 1
ATOM 1913 C CA . GLY A 1 241 ? -35.908 0.264 17.440 1.00 93.56 241 GLY A CA 1
ATOM 1914 C C . GLY A 1 241 ? -34.534 -0.319 17.776 1.00 93.56 241 GLY A C 1
ATOM 1915 O O . GLY A 1 241 ? -33.804 -0.697 16.859 1.00 93.56 241 GLY A O 1
ATOM 1916 N N . MET A 1 242 ? -34.158 -0.315 19.057 1.00 96.25 242 MET A N 1
ATOM 1917 C CA . MET A 1 242 ? -32.885 -0.832 19.549 1.00 96.25 242 MET A CA 1
ATOM 1918 C C . MET A 1 242 ? -32.826 -2.356 19.410 1.00 96.25 242 MET A C 1
ATOM 1920 O O . MET A 1 242 ? -33.735 -3.071 19.832 1.00 96.25 242 MET A O 1
ATOM 1924 N N . ILE A 1 243 ? -31.732 -2.848 18.839 1.00 96.81 243 ILE A N 1
ATOM 1925 C CA . ILE A 1 243 ? -31.420 -4.268 18.702 1.00 96.81 243 ILE A CA 1
ATOM 1926 C C . ILE A 1 243 ? -30.602 -4.671 19.929 1.00 96.81 243 ILE A C 1
ATOM 1928 O O . ILE A 1 243 ? -29.417 -4.363 20.011 1.00 96.81 243 ILE A O 1
ATOM 1932 N N . SER A 1 244 ? -31.241 -5.332 20.895 1.00 96.31 244 SER A N 1
ATOM 1933 C CA . SER A 1 244 ? -30.609 -5.701 22.170 1.00 96.31 244 SER A CA 1
ATOM 1934 C C . SER A 1 244 ? -29.820 -7.014 22.128 1.00 96.31 244 SER A C 1
ATOM 1936 O O . SER A 1 244 ? -28.956 -7.251 22.972 1.00 96.31 244 SER A O 1
ATOM 1938 N N . THR A 1 245 ? -30.073 -7.844 21.116 1.00 96.25 245 THR A N 1
ATOM 1939 C CA . THR A 1 245 ? -29.432 -9.147 20.895 1.00 96.25 245 THR A CA 1
ATOM 1940 C C . THR A 1 245 ? -28.837 -9.239 19.481 1.00 96.25 245 THR A C 1
ATOM 1942 O O . THR A 1 245 ? -29.299 -10.028 18.654 1.00 96.25 245 THR A O 1
ATOM 1945 N N . PRO A 1 246 ? -27.838 -8.400 19.136 1.00 96.19 246 PRO A N 1
ATOM 1946 C CA . PRO A 1 246 ? -27.208 -8.459 17.821 1.00 96.19 246 PRO A CA 1
ATOM 1947 C C . PRO A 1 246 ? -26.483 -9.797 17.630 1.00 96.19 246 PRO A C 1
ATOM 1949 O O . PRO A 1 246 ? -25.762 -10.255 18.518 1.00 96.19 246 PRO A O 1
ATOM 1952 N N . ASP A 1 247 ? -26.654 -10.415 16.462 1.00 96.31 247 ASP A N 1
ATOM 1953 C CA . ASP A 1 247 ? -25.957 -11.654 16.123 1.00 96.31 247 ASP A CA 1
ATOM 1954 C C . ASP A 1 247 ? -24.456 -11.418 15.861 1.00 96.31 247 ASP A C 1
ATOM 1956 O O . ASP A 1 247 ? -23.973 -10.286 15.748 1.00 96.31 247 ASP A O 1
ATOM 1960 N N . ALA A 1 248 ? -23.689 -12.507 15.759 1.00 95.19 248 ALA A N 1
ATOM 1961 C CA . ALA A 1 248 ? -22.239 -12.433 15.570 1.00 95.19 248 ALA A CA 1
ATOM 1962 C C . ALA A 1 248 ? -21.842 -11.709 14.269 1.00 95.19 248 ALA A C 1
ATOM 1964 O O . ALA A 1 248 ? -20.797 -11.059 14.212 1.00 95.19 248 ALA A O 1
ATOM 1965 N N . VAL A 1 249 ? -22.674 -11.802 13.226 1.00 97.19 249 VAL A N 1
ATOM 1966 C CA . VAL A 1 249 ? -22.429 -11.139 11.940 1.00 97.19 249 VAL A CA 1
ATOM 1967 C C . VAL A 1 249 ? -22.582 -9.630 12.094 1.00 97.19 249 VAL A C 1
ATOM 1969 O O . VAL A 1 249 ? -21.689 -8.879 11.699 1.00 97.19 249 VAL A O 1
ATOM 1972 N N . LEU A 1 250 ? -23.670 -9.174 12.715 1.00 95.75 250 LEU A N 1
ATOM 1973 C CA . LEU A 1 250 ? -23.916 -7.763 12.973 1.00 95.75 250 LEU A CA 1
ATOM 1974 C C . LEU A 1 250 ? -22.844 -7.175 13.897 1.00 95.75 250 LEU A C 1
ATOM 1976 O O . LEU A 1 250 ? -22.300 -6.114 13.592 1.00 95.75 250 LEU A O 1
ATOM 1980 N N . GLN A 1 251 ? -22.462 -7.891 14.958 1.00 96.62 251 GLN A N 1
ATOM 1981 C CA . GLN A 1 251 ? -21.352 -7.493 15.831 1.00 96.62 251 GLN A CA 1
ATOM 1982 C C . GLN A 1 251 ? -20.034 -7.345 15.056 1.00 96.62 251 GLN A C 1
ATOM 1984 O O . GLN A 1 251 ? -19.341 -6.342 15.218 1.00 96.62 251 GLN A O 1
ATOM 1989 N N . ALA A 1 252 ? -19.699 -8.284 14.164 1.00 96.81 252 ALA A N 1
ATOM 1990 C CA . ALA A 1 252 ? -18.489 -8.199 13.343 1.00 96.81 252 ALA A CA 1
ATOM 1991 C C . ALA A 1 252 ? -18.511 -7.005 12.370 1.00 96.81 252 ALA A C 1
ATOM 1993 O O . ALA A 1 252 ? -17.486 -6.347 12.172 1.00 96.81 252 ALA A O 1
ATOM 1994 N N . VAL A 1 253 ? -19.675 -6.688 11.791 1.00 97.50 253 VAL A N 1
ATOM 1995 C CA . VAL A 1 253 ? -19.852 -5.517 10.917 1.00 97.50 253 VAL A CA 1
ATOM 1996 C C . VAL A 1 253 ? -19.644 -4.216 11.690 1.00 97.50 253 VAL A C 1
ATOM 1998 O O . VAL A 1 253 ? -18.944 -3.329 11.199 1.00 97.50 253 VAL A O 1
ATOM 2001 N N . ILE A 1 254 ? -20.214 -4.096 12.892 1.00 97.69 254 ILE A N 1
ATOM 2002 C CA . ILE A 1 254 ? -20.026 -2.909 13.736 1.00 97.69 254 ILE A CA 1
ATOM 2003 C C . ILE A 1 254 ? -18.577 -2.800 14.208 1.00 97.69 254 ILE A C 1
ATOM 2005 O O . ILE A 1 254 ? -17.990 -1.725 14.111 1.00 97.69 254 ILE A O 1
ATOM 2009 N N . LYS A 1 255 ? -17.962 -3.917 14.614 1.00 97.56 255 LYS A N 1
ATOM 2010 C CA . LYS A 1 255 ? -16.550 -3.972 15.008 1.00 97.56 255 LYS A CA 1
ATOM 2011 C C . LYS A 1 255 ? -15.642 -3.432 13.913 1.00 97.56 255 LYS A C 1
ATOM 2013 O O . LYS A 1 255 ? -14.755 -2.631 14.187 1.00 97.56 255 LYS A O 1
ATOM 2018 N N . ARG A 1 256 ? -15.880 -3.842 12.664 1.00 97.38 256 ARG A N 1
ATOM 2019 C CA . ARG A 1 256 ? -15.105 -3.345 11.527 1.00 97.38 256 ARG A CA 1
ATOM 2020 C C . ARG A 1 256 ? -15.274 -1.839 11.339 1.00 97.38 256 ARG A C 1
ATOM 2022 O O . ARG A 1 256 ? -14.278 -1.153 11.175 1.00 97.38 256 ARG A O 1
ATOM 2029 N N . SER A 1 257 ? -16.496 -1.319 11.442 1.00 97.25 257 SER A N 1
ATOM 2030 C CA . SER A 1 257 ? -16.738 0.125 11.342 1.00 97.25 257 SER A CA 1
ATOM 2031 C C . SER A 1 257 ? -16.118 0.938 12.482 1.00 97.25 257 SER A C 1
ATOM 2033 O O . SER A 1 257 ? -15.679 2.055 12.236 1.00 97.25 257 SER A O 1
ATOM 2035 N N . LEU A 1 258 ? -16.031 0.390 13.698 1.00 96.94 258 LEU A N 1
ATOM 2036 C CA . LEU A 1 258 ? -15.290 1.026 14.792 1.00 96.94 258 LEU A CA 1
ATOM 2037 C C . LEU A 1 258 ? -13.791 1.098 14.475 1.00 96.94 258 LEU A C 1
ATOM 2039 O O . LEU A 1 258 ? -13.200 2.170 14.583 1.00 96.94 258 LEU A O 1
ATOM 2043 N N . ILE A 1 259 ? -13.191 -0.005 14.015 1.00 96.19 259 ILE A N 1
ATOM 2044 C CA . ILE A 1 259 ? -11.772 -0.041 13.621 1.00 96.19 259 ILE A CA 1
ATOM 2045 C C . ILE A 1 259 ? -11.500 0.944 12.476 1.00 96.19 259 ILE A C 1
ATOM 2047 O O . ILE A 1 259 ? -10.560 1.729 12.558 1.00 96.19 259 ILE A O 1
ATOM 2051 N N . ASP A 1 260 ? -12.349 0.956 11.445 1.00 96.31 260 ASP A N 1
ATOM 2052 C CA . ASP A 1 260 ? -12.216 1.860 10.295 1.00 96.31 260 ASP A CA 1
ATOM 2053 C C . ASP A 1 260 ? -12.376 3.343 10.699 1.00 96.31 260 ASP A C 1
ATOM 2055 O O . ASP A 1 260 ? -11.850 4.223 10.022 1.00 96.31 260 ASP A O 1
ATOM 2059 N N . SER A 1 261 ? -13.063 3.630 11.815 1.00 94.62 261 SER A N 1
ATOM 2060 C CA . SER A 1 261 ? -13.178 4.980 12.393 1.00 94.62 261 SER A CA 1
ATOM 2061 C C . SER A 1 261 ? -11.982 5.406 13.256 1.00 94.62 261 SER A C 1
ATOM 2063 O O . SER A 1 261 ? -11.990 6.511 13.785 1.00 94.62 261 SER A O 1
ATOM 2065 N N . GLY A 1 262 ? -10.972 4.545 13.422 1.00 94.19 262 GLY A N 1
ATOM 2066 C CA . GLY A 1 262 ? -9.801 4.820 14.259 1.00 94.19 262 GLY A CA 1
ATOM 2067 C C . GLY A 1 262 ? -9.979 4.482 15.741 1.00 94.19 262 GLY A C 1
ATOM 2068 O O . GLY A 1 262 ? -9.238 5.004 16.566 1.00 94.19 262 GLY A O 1
ATOM 2069 N N . CYS A 1 263 ? -10.942 3.623 16.097 1.00 93.94 263 CYS A N 1
ATOM 2070 C CA . CYS A 1 263 ? -11.150 3.217 17.488 1.00 93.94 263 CYS A CA 1
ATOM 2071 C C . CYS A 1 263 ? -9.902 2.511 18.057 1.00 93.94 263 CYS A C 1
ATOM 2073 O O . CYS A 1 263 ? -9.397 1.584 17.406 1.00 93.94 263 CYS A O 1
ATOM 2075 N N . PRO A 1 264 ? -9.425 2.886 19.263 1.00 92.88 264 PRO A N 1
ATOM 2076 C CA . PRO A 1 264 ? -8.287 2.227 19.890 1.00 92.88 264 PRO A CA 1
ATOM 2077 C C . PRO A 1 264 ? -8.514 0.720 20.047 1.00 92.88 264 PRO A C 1
ATOM 2079 O O . PRO A 1 264 ? -9.551 0.255 20.530 1.00 92.88 264 PRO A O 1
ATOM 2082 N N . LEU A 1 265 ? -7.512 -0.068 19.648 1.00 88.94 265 LEU A N 1
ATOM 2083 C CA . LEU A 1 265 ? -7.592 -1.533 19.678 1.00 88.94 265 LEU A CA 1
ATOM 2084 C C . LEU A 1 265 ? -7.703 -2.097 21.101 1.00 88.94 265 LEU A C 1
ATOM 2086 O O . LEU A 1 265 ? -8.133 -3.242 21.250 1.00 88.94 265 LEU A O 1
ATOM 2090 N N . SER A 1 266 ? -7.327 -1.309 22.113 1.00 88.38 266 SER A N 1
ATOM 2091 C CA . SER A 1 266 ? -7.475 -1.640 23.531 1.00 88.38 266 SER A CA 1
ATOM 2092 C C . SER A 1 266 ? -8.942 -1.810 23.932 1.00 88.38 266 SER A C 1
ATOM 2094 O O . SER A 1 266 ? -9.247 -2.766 24.630 1.00 88.38 266 SER A O 1
ATOM 2096 N N . ILE A 1 267 ? -9.851 -0.965 23.425 1.00 92.44 267 ILE A N 1
ATOM 2097 C CA . ILE A 1 267 ? -11.260 -0.928 23.863 1.00 92.44 267 ILE A CA 1
ATOM 2098 C C . ILE A 1 267 ? -12.257 -1.528 22.864 1.00 92.44 267 ILE A C 1
ATOM 2100 O O . ILE A 1 267 ? -13.412 -1.776 23.207 1.00 92.44 267 ILE A O 1
ATOM 2104 N N . VAL A 1 268 ? -11.857 -1.768 21.609 1.00 95.06 268 VAL A N 1
ATOM 2105 C CA . VAL A 1 268 ? -12.813 -2.140 20.546 1.00 95.06 268 VAL A CA 1
ATOM 2106 C C . VAL A 1 268 ? -13.529 -3.471 20.807 1.00 95.06 268 VAL A C 1
ATOM 2108 O O . VAL A 1 268 ? -14.652 -3.666 20.347 1.00 95.06 268 VAL A O 1
ATOM 2111 N N . ASN A 1 269 ? -12.879 -4.411 21.502 1.00 92.62 269 ASN A N 1
ATOM 2112 C CA . ASN A 1 269 ? -13.500 -5.689 21.856 1.00 92.62 269 ASN A CA 1
ATOM 2113 C C . ASN A 1 269 ? -14.533 -5.491 22.964 1.00 92.62 269 ASN A C 1
ATOM 2115 O O . ASN A 1 269 ? -15.663 -5.946 22.802 1.00 92.62 269 ASN A O 1
ATOM 2119 N N . ASP A 1 270 ? -14.177 -4.737 24.003 1.00 93.88 270 ASP A N 1
ATOM 2120 C CA . ASP A 1 270 ? -15.044 -4.448 25.145 1.00 93.88 270 ASP A CA 1
ATOM 2121 C C . ASP A 1 270 ? -16.301 -3.695 24.697 1.00 93.88 270 ASP A C 1
ATOM 2123 O O . ASP A 1 270 ? -17.415 -4.080 25.039 1.00 93.88 270 ASP A O 1
ATOM 2127 N N . LEU A 1 271 ? -16.160 -2.700 23.812 1.00 96.69 271 LEU A N 1
ATOM 2128 C CA . LEU A 1 271 ? -17.300 -1.987 23.220 1.00 96.69 271 LEU A CA 1
ATOM 2129 C C . LEU A 1 271 ? -18.263 -2.918 22.465 1.00 96.69 271 LEU A C 1
ATOM 2131 O O . LEU A 1 271 ? -19.479 -2.727 22.506 1.00 96.69 271 LEU A O 1
ATOM 2135 N N . ILE A 1 272 ? -17.738 -3.927 21.765 1.00 96.88 272 ILE A N 1
ATOM 2136 C CA . ILE A 1 272 ? -18.553 -4.895 21.018 1.00 96.88 272 ILE A CA 1
ATOM 2137 C C . ILE A 1 272 ? -19.192 -5.925 21.945 1.00 96.88 272 ILE A C 1
ATOM 2139 O O . ILE A 1 272 ? -20.336 -6.323 21.720 1.00 96.88 272 ILE A O 1
ATOM 2143 N N . GLU A 1 273 ? -18.503 -6.332 23.008 1.00 94.31 273 GLU A N 1
ATOM 2144 C CA . GLU A 1 273 ? -19.102 -7.138 24.067 1.00 94.31 273 GLU A CA 1
ATOM 2145 C C . GLU A 1 273 ? -20.243 -6.378 24.753 1.00 94.31 273 GLU A C 1
ATOM 2147 O O . GLU A 1 273 ? -21.309 -6.956 24.985 1.00 94.31 273 GLU A O 1
ATOM 2152 N N . ASN A 1 274 ? -20.070 -5.073 24.952 1.00 96.44 274 ASN A N 1
ATOM 2153 C CA . ASN A 1 274 ? -21.048 -4.133 25.495 1.00 96.44 274 ASN A CA 1
ATOM 2154 C C . ASN A 1 274 ? -22.133 -3.714 24.482 1.00 96.44 274 ASN A C 1
ATOM 2156 O O . ASN A 1 274 ? -22.955 -2.843 24.772 1.00 96.44 274 ASN A O 1
ATOM 2160 N N . ALA A 1 275 ? -22.176 -4.331 23.295 1.00 96.75 275 ALA A N 1
ATOM 2161 C CA . ALA A 1 275 ? -23.237 -4.118 22.310 1.00 96.75 275 ALA A CA 1
ATOM 2162 C C . ALA A 1 275 ? -24.484 -4.988 22.547 1.00 96.75 275 ALA A C 1
ATOM 2164 O O . ALA A 1 275 ? -25.486 -4.839 21.848 1.00 96.75 275 ALA A O 1
ATOM 2165 N N . HIS A 1 276 ? -24.413 -5.937 23.483 1.00 96.19 276 HIS A N 1
ATOM 2166 C CA . HIS A 1 276 ? -25.451 -6.934 23.727 1.00 96.19 276 HIS A CA 1
ATOM 2167 C C . HIS A 1 276 ? -25.989 -6.821 25.155 1.00 96.19 276 HIS A C 1
ATOM 2169 O O . HIS A 1 276 ? -25.223 -6.701 26.106 1.00 96.19 276 HIS A O 1
ATOM 2175 N N . GLU A 1 277 ? -27.303 -6.995 25.322 1.00 94.69 277 GLU A N 1
ATOM 2176 C CA . GLU A 1 277 ? -28.002 -6.847 26.610 1.00 94.69 277 GLU A CA 1
ATOM 2177 C C . GLU A 1 277 ? -27.469 -7.705 27.764 1.00 94.69 277 GLU A C 1
ATOM 2179 O O . GLU A 1 277 ? -27.651 -7.341 28.919 1.00 94.69 277 GLU A O 1
ATOM 2184 N N . ARG A 1 278 ? -26.760 -8.803 27.467 1.00 94.00 278 ARG A N 1
ATOM 2185 C CA . ARG A 1 278 ? -26.120 -9.670 28.466 1.00 94.00 278 ARG A CA 1
ATOM 2186 C C . ARG A 1 278 ? -25.035 -8.948 29.271 1.00 94.00 278 ARG A C 1
ATOM 2188 O O . ARG A 1 278 ? -24.738 -9.367 30.381 1.00 94.00 278 ARG A O 1
ATOM 2195 N N . ASN A 1 279 ? -24.460 -7.898 28.686 1.00 94.44 279 ASN A N 1
ATOM 2196 C CA . ASN A 1 279 ? -23.382 -7.096 29.252 1.00 94.44 279 ASN A CA 1
ATOM 2197 C C . ASN A 1 279 ? -23.826 -5.651 29.519 1.00 94.44 279 ASN A C 1
ATOM 2199 O O . ASN A 1 279 ? -23.012 -4.830 29.916 1.00 94.44 279 ASN A O 1
ATOM 2203 N N . TRP A 1 280 ? -25.095 -5.303 29.282 1.00 95.56 280 TRP A N 1
ATOM 2204 C CA . TRP A 1 280 ? -25.587 -3.953 29.545 1.00 95.56 280 TRP A CA 1
ATOM 2205 C C . TRP A 1 280 ? -25.790 -3.697 31.040 1.00 95.56 280 TRP A C 1
ATOM 2207 O O . TRP A 1 280 ? -26.103 -4.627 31.789 1.00 95.56 280 TRP A O 1
ATOM 2217 N N . PRO A 1 281 ? -25.666 -2.434 31.486 1.00 95.31 281 PRO A N 1
ATOM 2218 C CA . PRO A 1 281 ? -25.912 -2.081 32.871 1.00 95.31 281 PRO A CA 1
ATOM 2219 C C . PRO A 1 281 ? -27.409 -2.217 33.198 1.00 95.31 281 PRO A C 1
ATOM 2221 O O . PRO A 1 281 ? -28.262 -2.345 32.310 1.00 95.31 281 PRO A O 1
ATOM 2224 N N . GLN A 1 282 ? -27.746 -2.228 34.489 1.00 93.81 282 GLN A N 1
ATOM 2225 C CA . GLN A 1 282 ? -29.086 -2.602 34.966 1.00 93.81 282 GLN A CA 1
ATOM 2226 C C . GLN A 1 282 ? -30.210 -1.756 34.347 1.00 93.81 282 GLN A C 1
ATOM 2228 O O . GLN A 1 282 ? -31.275 -2.294 34.042 1.00 93.81 282 GLN A O 1
ATOM 2233 N N . GLY A 1 283 ? -29.944 -0.477 34.070 1.00 93.81 283 GLY A N 1
ATOM 2234 C CA . GLY A 1 283 ? -30.843 0.480 33.424 1.00 93.81 283 GLY A CA 1
ATOM 2235 C C . GLY A 1 283 ? -31.173 0.188 31.950 1.00 93.81 283 GLY A C 1
ATOM 2236 O O . GLY A 1 283 ? -32.040 0.850 31.368 1.00 93.81 283 GLY A O 1
ATOM 2237 N N . LEU A 1 284 ? -30.514 -0.807 31.346 1.00 94.69 284 LEU A N 1
ATOM 2238 C CA . LEU A 1 284 ? -30.668 -1.227 29.948 1.00 94.69 284 LEU A CA 1
ATOM 2239 C C . LEU A 1 284 ? -30.865 -2.742 29.775 1.00 94.69 284 LEU A C 1
ATOM 2241 O O . LEU A 1 284 ? -31.361 -3.165 28.731 1.00 94.69 284 LEU A O 1
ATOM 2245 N N . ALA A 1 285 ? -30.498 -3.561 30.764 1.00 91.88 285 ALA A N 1
ATOM 2246 C CA . ALA A 1 285 ? -30.388 -5.015 30.626 1.00 91.88 285 ALA A CA 1
ATOM 2247 C C . ALA A 1 285 ? -31.688 -5.719 30.184 1.00 91.88 285 ALA A C 1
ATOM 2249 O O . ALA A 1 285 ? -31.647 -6.626 29.354 1.00 91.88 285 ALA A O 1
ATOM 2250 N N . THR A 1 286 ? -32.855 -5.290 30.679 1.00 94.19 286 THR A N 1
ATOM 2251 C CA . THR A 1 286 ? -34.140 -5.959 30.392 1.00 94.19 286 THR A CA 1
ATOM 2252 C C . THR A 1 286 ? -35.072 -5.113 29.528 1.00 94.19 286 THR A C 1
ATOM 2254 O O . THR A 1 286 ? -35.003 -3.883 29.526 1.00 94.19 286 THR A O 1
ATOM 2257 N N . LEU A 1 287 ? -35.996 -5.764 28.811 1.00 93.38 287 LEU A N 1
ATOM 2258 C CA . LEU A 1 287 ? -37.017 -5.070 28.019 1.00 93.38 287 LEU A CA 1
ATOM 2259 C C . LEU A 1 287 ? -37.896 -4.150 28.881 1.00 93.38 287 LEU A C 1
ATOM 2261 O O . LEU A 1 287 ? -38.223 -3.048 28.446 1.00 93.38 287 LEU A O 1
ATOM 2265 N N . GLU A 1 288 ? -38.260 -4.585 30.088 1.00 94.44 288 GLU A N 1
ATOM 2266 C CA . GLU A 1 288 ? -39.074 -3.801 31.023 1.00 94.44 288 GLU A CA 1
ATOM 2267 C C . GLU A 1 288 ? -38.339 -2.527 31.446 1.00 94.44 288 GLU A C 1
ATOM 2269 O O . GLU A 1 288 ? -38.883 -1.427 31.308 1.00 94.44 288 GLU A O 1
ATOM 2274 N N . THR A 1 289 ? -37.067 -2.652 31.845 1.00 94.69 289 THR A N 1
ATOM 2275 C CA . THR A 1 289 ? -36.239 -1.492 32.190 1.00 94.69 289 THR A CA 1
ATOM 2276 C C . THR A 1 289 ? -36.097 -0.544 31.000 1.00 94.69 289 THR A C 1
ATOM 2278 O O . THR A 1 289 ? -36.221 0.669 31.162 1.00 94.69 289 THR A O 1
ATOM 2281 N N . ARG A 1 290 ? -35.946 -1.080 29.778 1.00 94.88 290 ARG A N 1
ATOM 2282 C CA . ARG A 1 290 ? -35.872 -0.271 28.550 1.00 94.88 290 ARG A CA 1
ATOM 2283 C C . ARG A 1 290 ? -37.133 0.511 28.235 1.00 94.88 290 ARG A C 1
ATOM 2285 O O . ARG A 1 290 ? -37.057 1.631 27.728 1.00 94.88 290 ARG A O 1
ATOM 2292 N N . GLN A 1 291 ? -38.297 -0.049 28.536 1.00 93.06 291 GLN A N 1
ATOM 2293 C CA . GLN A 1 291 ? -39.560 0.664 28.371 1.00 93.06 291 GLN A CA 1
ATOM 2294 C C . GLN A 1 291 ? -39.724 1.760 29.428 1.00 93.06 291 GLN A C 1
ATOM 2296 O O . GLN A 1 291 ? -40.138 2.869 29.083 1.00 93.06 291 GLN A O 1
ATOM 2301 N N . MET A 1 292 ? -39.350 1.476 30.678 1.00 94.50 292 MET A N 1
ATOM 2302 C CA . MET A 1 292 ? -39.420 2.425 31.791 1.00 94.50 292 MET A CA 1
ATOM 2303 C C . MET A 1 292 ? -38.472 3.618 31.597 1.00 94.50 292 MET A C 1
ATOM 2305 O O . MET A 1 292 ? -38.886 4.769 31.732 1.00 94.50 292 MET A O 1
ATOM 2309 N N . ASN A 1 293 ? -37.229 3.355 31.186 1.00 94.75 293 ASN A N 1
ATOM 2310 C CA . ASN A 1 293 ? -36.176 4.362 31.039 1.00 94.75 293 ASN A CA 1
ATOM 2311 C C . ASN A 1 293 ? -36.162 5.048 29.664 1.00 94.75 293 ASN A C 1
ATOM 2313 O O . ASN A 1 293 ? -35.294 5.876 29.397 1.00 94.75 293 ASN A O 1
ATOM 2317 N N . ARG A 1 294 ? -37.140 4.774 28.789 1.00 92.06 294 ARG A N 1
ATOM 2318 C CA . ARG A 1 294 ? -37.150 5.246 27.393 1.00 92.06 294 ARG A CA 1
ATOM 2319 C C . ARG A 1 294 ? -36.919 6.749 27.231 1.00 92.06 294 ARG A C 1
ATOM 2321 O O . ARG A 1 294 ? -36.228 7.154 26.304 1.00 92.06 294 ARG A O 1
ATOM 2328 N N . ARG A 1 295 ? -37.533 7.569 28.091 1.00 91.88 295 ARG A N 1
ATOM 2329 C CA . ARG A 1 295 ? -37.364 9.035 28.060 1.00 91.88 295 ARG A CA 1
ATOM 2330 C C . ARG A 1 295 ? -36.005 9.469 28.598 1.00 91.88 295 ARG A C 1
ATOM 2332 O O . ARG A 1 295 ? -35.493 10.501 28.198 1.00 91.88 295 ARG A O 1
ATOM 2339 N N . TYR A 1 296 ? -35.432 8.686 29.507 1.00 94.69 296 TYR A N 1
ATOM 2340 C CA . TYR A 1 296 ? -34.156 9.001 30.132 1.00 94.69 296 TYR A CA 1
ATOM 2341 C C . TYR A 1 296 ? -32.981 8.814 29.165 1.00 94.69 296 TYR A C 1
ATOM 2343 O O . TYR A 1 296 ? -31.994 9.536 29.259 1.00 94.69 296 TYR A O 1
ATOM 2351 N N . TYR A 1 297 ? -33.121 7.929 28.173 1.00 94.81 297 TYR A N 1
ATOM 2352 C CA . TYR A 1 297 ? -32.120 7.725 27.122 1.00 94.81 297 TYR A CA 1
ATOM 2353 C C . TYR A 1 297 ? -31.859 8.961 26.256 1.00 94.81 297 TYR A C 1
ATOM 2355 O O . TYR A 1 297 ? -30.769 9.099 25.711 1.00 94.81 297 TYR A O 1
ATOM 2363 N N . GLU A 1 298 ? -32.808 9.898 26.171 1.00 93.62 298 GLU A N 1
ATOM 2364 C CA . GLU A 1 298 ? -32.619 11.166 25.451 1.00 93.62 298 GLU A CA 1
ATOM 2365 C C . GLU A 1 298 ? -31.502 12.036 26.052 1.00 93.62 298 GLU A C 1
ATOM 2367 O O . GLU A 1 298 ? -30.988 12.915 25.367 1.00 93.62 298 GLU A O 1
ATOM 2372 N N . ASN A 1 299 ? -31.089 11.761 27.295 1.00 96.12 299 ASN A N 1
ATOM 2373 C CA . ASN A 1 299 ? -29.997 12.460 27.970 1.00 96.12 299 ASN A CA 1
ATOM 2374 C C . ASN A 1 299 ? -28.604 11.892 27.645 1.00 96.12 299 ASN A C 1
ATOM 2376 O O . ASN A 1 299 ? -27.608 12.465 28.091 1.00 96.12 299 ASN A O 1
ATOM 2380 N N . TYR A 1 300 ? -28.504 10.782 26.903 1.00 97.31 300 TYR A N 1
ATOM 2381 C CA . TYR A 1 300 ? -27.205 10.250 26.497 1.00 97.31 300 TYR A CA 1
ATOM 2382 C C . TYR A 1 300 ? -26.496 11.185 25.518 1.00 97.31 300 TYR A C 1
ATOM 2384 O O . TYR A 1 300 ? -27.063 11.617 24.512 1.00 97.31 300 TYR A O 1
ATOM 2392 N N . VAL A 1 301 ? -25.207 11.399 25.762 1.00 96.50 301 VAL A N 1
ATOM 2393 C CA . VAL A 1 301 ? -24.275 11.939 24.776 1.00 96.50 301 VAL A CA 1
ATOM 2394 C C . VAL A 1 301 ? -23.811 10.772 23.911 1.00 96.50 301 VAL A C 1
ATOM 2396 O O . VAL A 1 301 ? -23.048 9.911 24.351 1.00 96.50 301 VAL A O 1
ATOM 2399 N N . ALA A 1 302 ? -24.332 10.717 22.687 1.00 96.81 302 ALA A N 1
ATOM 2400 C CA . ALA A 1 302 ? -24.087 9.636 21.744 1.00 96.81 302 ALA A CA 1
ATOM 2401 C C . ALA A 1 302 ? -23.265 10.125 20.545 1.00 96.81 302 ALA A C 1
ATOM 2403 O O . ALA A 1 302 ? -23.532 11.186 19.976 1.00 96.81 302 ALA A O 1
ATOM 2404 N N . LYS A 1 303 ? -22.296 9.315 20.117 1.00 97.31 303 LYS A N 1
ATOM 2405 C CA . LYS A 1 303 ? -21.504 9.532 18.899 1.00 97.31 303 LYS A CA 1
ATOM 2406 C C . LYS A 1 303 ? -21.891 8.522 17.834 1.00 97.31 303 LYS A C 1
ATOM 2408 O O . LYS A 1 303 ? -22.123 7.350 18.128 1.00 97.31 303 LYS A O 1
ATOM 2413 N N . ARG A 1 304 ? -21.966 8.952 16.580 1.00 97.12 304 ARG A N 1
ATOM 2414 C CA . ARG A 1 304 ? -22.390 8.109 15.464 1.00 97.12 304 ARG A CA 1
ATOM 2415 C C . ARG A 1 304 ? -21.265 7.179 15.028 1.00 97.12 304 ARG A C 1
ATOM 2417 O O . ARG A 1 304 ? -20.152 7.629 14.778 1.00 97.12 304 ARG A O 1
ATOM 2424 N N . ILE A 1 305 ? -21.588 5.902 14.822 1.00 97.00 305 ILE A N 1
ATOM 2425 C CA . ILE A 1 305 ? -20.691 4.980 14.120 1.00 97.00 305 ILE A CA 1
ATOM 2426 C C . ILE A 1 305 ? -20.830 5.234 12.607 1.00 97.00 305 ILE A C 1
ATOM 2428 O O . ILE A 1 305 ? -21.937 5.079 12.069 1.00 97.00 305 ILE A O 1
ATOM 2432 N N . PRO A 1 306 ? -19.748 5.617 11.898 1.00 95.31 306 PRO A N 1
ATOM 2433 C CA . PRO A 1 306 ? -19.824 6.025 10.498 1.00 95.31 306 PRO A CA 1
ATOM 2434 C C . PRO A 1 306 ? -20.496 4.981 9.602 1.00 95.31 306 PRO A C 1
ATOM 2436 O O . PRO A 1 306 ? -20.162 3.796 9.616 1.00 95.31 306 PRO A O 1
ATOM 2439 N N . GLY A 1 307 ? -21.479 5.422 8.812 1.00 93.81 307 GLY A N 1
ATOM 2440 C CA . GLY A 1 307 ? -22.178 4.561 7.853 1.00 93.81 307 GLY A CA 1
ATOM 2441 C C . GLY A 1 307 ? -23.072 3.479 8.474 1.00 93.81 307 GLY A C 1
ATOM 2442 O O . GLY A 1 307 ? -23.544 2.603 7.747 1.00 93.81 307 GLY A O 1
ATOM 2443 N N . LYS A 1 308 ? -23.330 3.518 9.789 1.00 96.56 308 LYS A N 1
ATOM 2444 C CA . LYS A 1 308 ? -24.188 2.552 10.492 1.00 96.56 308 LYS A CA 1
ATOM 2445 C C . LYS A 1 308 ? -25.369 3.236 11.182 1.00 96.56 308 LYS A C 1
ATOM 2447 O O . LYS A 1 308 ? -25.362 4.441 11.433 1.00 96.56 308 LYS A O 1
ATOM 2452 N N . GLN A 1 309 ? -26.414 2.458 11.457 1.00 97.12 309 GLN A N 1
ATOM 2453 C CA . GLN A 1 309 ? -27.493 2.831 12.377 1.00 97.12 309 GLN A CA 1
ATOM 2454 C C . GLN A 1 309 ? -27.104 2.358 13.779 1.00 97.12 309 GLN A C 1
ATOM 2456 O O . GLN A 1 309 ? -27.700 1.450 14.344 1.00 97.12 309 GLN A O 1
ATOM 2461 N N . ALA A 1 310 ? -26.010 2.908 14.293 1.00 97.62 310 ALA A N 1
ATOM 2462 C CA . ALA A 1 310 ? -25.473 2.549 15.592 1.00 97.62 310 ALA A CA 1
ATOM 2463 C C . ALA A 1 310 ? -24.731 3.741 16.192 1.00 97.62 310 ALA A C 1
ATOM 2465 O O . ALA A 1 310 ? -24.221 4.599 15.462 1.00 97.62 310 ALA A O 1
ATOM 2466 N N . VAL A 1 311 ? -24.684 3.782 17.516 1.00 97.81 311 VAL A N 1
ATOM 2467 C CA . VAL A 1 311 ? -24.012 4.832 18.277 1.00 97.81 311 VAL A CA 1
ATOM 2468 C C . VAL A 1 311 ? -23.105 4.230 19.337 1.00 97.81 311 VAL A C 1
ATOM 2470 O O . VAL A 1 311 ? -23.355 3.124 19.821 1.00 97.81 311 VAL A O 1
ATOM 2473 N N . VAL A 1 312 ? -22.072 4.983 19.693 1.00 97.62 312 VAL A N 1
ATOM 2474 C CA . VAL A 1 312 ? -21.236 4.741 20.865 1.00 97.62 312 VAL A CA 1
ATOM 2475 C C . VAL A 1 312 ? -21.647 5.729 21.952 1.00 97.62 312 VAL A C 1
ATOM 2477 O O . VAL A 1 312 ? -21.819 6.918 21.679 1.00 97.62 312 VAL A O 1
ATOM 2480 N N . VAL A 1 313 ? -21.811 5.229 23.171 1.00 97.44 313 VAL A N 1
ATOM 2481 C CA . VAL A 1 313 ? -22.062 6.016 24.381 1.00 97.44 313 VAL A CA 1
ATOM 2482 C C . VAL A 1 313 ? -20.879 5.777 25.308 1.00 97.44 313 VAL A C 1
ATOM 2484 O O . VAL A 1 313 ? -20.788 4.734 25.953 1.00 97.44 313 VAL A O 1
ATOM 2487 N N . MET A 1 314 ? -19.933 6.711 25.314 1.00 96.69 314 MET A N 1
ATOM 2488 C CA . MET A 1 314 ? -18.694 6.579 26.082 1.00 96.69 314 MET A CA 1
ATOM 2489 C C . MET A 1 314 ? -18.908 6.995 27.531 1.00 96.69 314 MET A C 1
ATOM 2491 O O . MET A 1 314 ? -19.558 8.012 27.782 1.00 96.69 314 MET A O 1
ATOM 2495 N N . ALA A 1 315 ? -18.334 6.247 28.477 1.00 94.06 315 ALA A N 1
ATOM 2496 C CA . ALA A 1 315 ? -18.465 6.557 29.900 1.00 94.06 315 ALA A CA 1
ATOM 2497 C C . ALA A 1 315 ? -17.880 7.941 30.238 1.00 94.06 315 ALA A C 1
ATOM 2499 O O . ALA A 1 315 ? -18.502 8.717 30.963 1.00 94.06 315 ALA A O 1
ATOM 2500 N N . CYS A 1 316 ? -16.756 8.308 29.610 1.00 90.81 316 CYS A N 1
ATOM 2501 C CA . CYS A 1 316 ? -16.095 9.601 29.805 1.00 90.81 316 CYS A CA 1
ATOM 2502 C C . CYS A 1 316 ? -16.955 10.824 29.420 1.00 90.81 316 CYS A C 1
ATOM 2504 O O . CYS A 1 316 ? -16.818 11.872 30.045 1.00 90.81 316 CYS A O 1
ATOM 2506 N N . GLU A 1 317 ? -17.871 10.701 28.452 1.00 94.19 317 GLU A N 1
ATOM 2507 C CA . GLU A 1 317 ? -18.801 11.774 28.047 1.00 94.19 317 GLU A CA 1
ATOM 2508 C C . GLU A 1 317 ? -20.174 11.683 28.741 1.00 94.19 317 GLU A C 1
ATOM 2510 O O . GLU A 1 317 ? -21.019 12.557 28.550 1.00 94.19 317 GLU A O 1
ATOM 2515 N N . ASN A 1 318 ? -20.423 10.630 29.529 1.00 96.00 318 ASN A N 1
ATOM 2516 C CA . ASN A 1 318 ? -21.731 10.338 30.122 1.00 96.00 318 ASN A CA 1
ATOM 2517 C C . ASN A 1 318 ? -21.707 10.231 31.654 1.00 96.00 318 ASN A C 1
ATOM 2519 O O . ASN A 1 318 ? -22.601 9.630 32.241 1.00 96.00 318 ASN A O 1
ATOM 2523 N N . GLN A 1 319 ? -20.733 10.857 32.320 1.00 93.06 319 GLN A N 1
ATOM 2524 C CA . GLN A 1 319 ? -20.627 10.879 33.789 1.00 93.06 319 GLN A CA 1
ATOM 2525 C C . GLN A 1 319 ? -21.825 11.553 34.492 1.00 93.06 319 GLN A C 1
ATOM 2527 O O . GLN A 1 319 ? -21.999 11.408 35.698 1.00 93.06 319 GLN A O 1
ATOM 2532 N N . HIS A 1 320 ? -22.655 12.305 33.758 1.00 95.06 320 HIS A N 1
ATOM 2533 C CA . HIS A 1 320 ? -23.906 12.891 34.256 1.00 95.06 320 HIS A CA 1
ATOM 2534 C C . HIS A 1 320 ? -25.069 11.893 34.330 1.00 95.06 320 HIS A C 1
ATOM 2536 O O . HIS A 1 320 ? -26.090 12.193 34.953 1.00 95.06 320 HIS A O 1
ATOM 2542 N N . MET A 1 321 ? -24.949 10.742 33.667 1.00 96.19 321 MET A N 1
ATOM 2543 C CA . MET A 1 321 ? -25.921 9.654 33.734 1.00 96.19 321 MET A CA 1
ATOM 2544 C C . MET A 1 321 ? -25.686 8.816 35.001 1.00 96.19 321 MET A C 1
ATOM 2546 O O . MET A 1 321 ? -24.583 8.788 35.540 1.00 96.19 321 MET A O 1
ATOM 2550 N N . GLY A 1 322 ? -26.719 8.120 35.484 1.00 91.88 322 GLY A N 1
ATOM 2551 C CA . GLY A 1 322 ? -26.581 7.203 36.624 1.00 91.88 322 GLY A CA 1
ATOM 2552 C C . GLY A 1 322 ? -25.598 6.055 36.356 1.00 91.88 322 GLY A C 1
ATOM 2553 O O . GLY A 1 322 ? -25.441 5.620 35.215 1.00 91.88 322 GLY A O 1
ATOM 2554 N N . GLU A 1 323 ? -24.962 5.527 37.408 1.00 90.50 323 GLU A N 1
ATOM 2555 C CA . GLU A 1 323 ? -24.026 4.389 37.311 1.00 90.50 323 GLU A CA 1
ATOM 2556 C C . GLU A 1 323 ? -24.685 3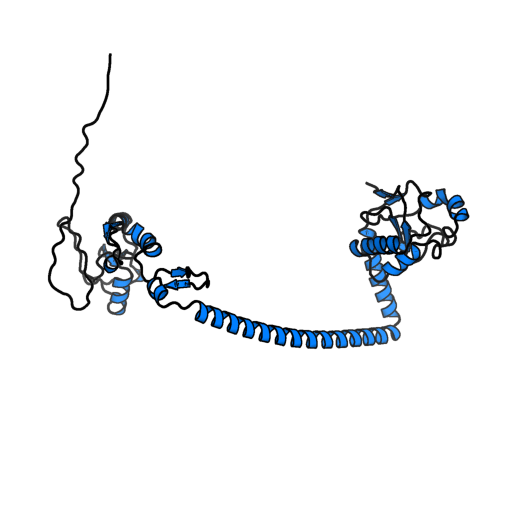.126 36.727 1.00 90.50 323 GLU A C 1
ATOM 2558 O O . GLU A 1 323 ? -24.031 2.305 36.094 1.00 90.50 323 GLU A O 1
ATOM 2563 N N . ASP A 1 324 ? -26.003 2.986 36.874 1.00 93.25 324 ASP A N 1
ATOM 2564 C CA . ASP A 1 324 ? -26.806 1.909 36.294 1.00 93.25 324 ASP A CA 1
ATOM 2565 C C . ASP A 1 324 ? -27.097 2.093 34.793 1.00 93.25 324 ASP A C 1
ATOM 2567 O O . ASP A 1 324 ? -27.726 1.231 34.174 1.00 93.25 324 ASP A O 1
ATOM 2571 N N . MET A 1 325 ? -26.642 3.196 34.197 1.00 94.19 325 MET A N 1
ATOM 2572 C CA . MET A 1 325 ? -26.895 3.586 32.807 1.00 94.19 325 MET A CA 1
ATOM 2573 C C . MET A 1 325 ? -25.614 3.697 31.976 1.00 94.19 325 MET A C 1
ATOM 2575 O O . MET A 1 325 ? -25.697 3.817 30.753 1.00 94.19 325 MET A O 1
ATOM 2579 N N . ILE A 1 326 ? -24.440 3.644 32.599 1.00 94.25 326 ILE A N 1
ATOM 2580 C CA . ILE A 1 326 ? -23.140 3.700 31.922 1.00 94.25 326 ILE A CA 1
ATOM 2581 C C . ILE A 1 326 ? -22.330 2.441 32.211 1.00 94.25 326 ILE A C 1
ATOM 2583 O O . ILE A 1 326 ? -22.610 1.699 33.148 1.00 94.25 326 ILE A O 1
ATOM 2587 N N . LEU A 1 327 ? -21.337 2.179 31.369 1.00 92.69 327 LEU A N 1
ATOM 2588 C CA . LEU A 1 327 ? -20.414 1.065 31.532 1.00 92.69 327 LEU A CA 1
ATOM 2589 C C . LEU A 1 327 ? -19.063 1.460 30.945 1.00 92.69 327 LEU A C 1
ATOM 2591 O O . LEU A 1 327 ? -19.028 2.039 29.862 1.00 92.69 327 LEU A O 1
ATOM 2595 N N . GLU A 1 328 ? -17.976 1.141 31.641 1.00 89.31 328 GLU A N 1
ATOM 2596 C CA . GLU A 1 328 ? -16.614 1.349 31.140 1.00 89.31 328 GLU A CA 1
ATOM 2597 C C . GLU A 1 328 ? -16.243 0.276 30.096 1.00 89.31 328 GLU A C 1
ATOM 2599 O O . GLU A 1 328 ? -16.597 -0.894 30.276 1.00 89.31 328 GLU A O 1
ATOM 2604 N N . PRO A 1 329 ? -15.535 0.625 29.001 1.00 92.38 329 PRO A N 1
ATOM 2605 C CA . PRO A 1 329 ? -15.156 1.983 28.570 1.00 92.38 329 PRO A CA 1
ATOM 2606 C C . PRO A 1 329 ? -16.310 2.752 27.888 1.00 92.38 329 PRO A C 1
ATOM 2608 O O . PRO A 1 329 ? -16.272 3.972 27.709 1.00 92.38 329 PRO A O 1
ATOM 2611 N N . GLY A 1 330 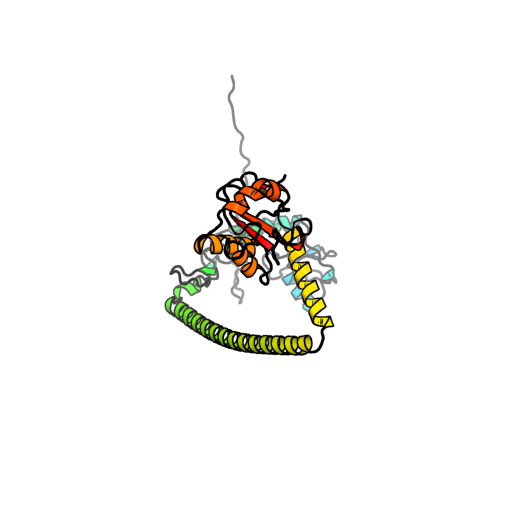? -17.351 2.031 27.480 1.00 95.62 330 GLY A N 1
ATOM 2612 C CA . GLY A 1 330 ? -18.554 2.573 26.864 1.00 95.62 330 GLY A CA 1
ATOM 2613 C C . GLY A 1 330 ? -19.525 1.474 26.443 1.00 95.62 330 GLY A C 1
ATOM 2614 O O . GLY A 1 330 ? -19.267 0.278 26.599 1.00 95.62 330 GLY A O 1
ATOM 2615 N N . LEU A 1 331 ? -20.641 1.893 25.857 1.00 96.19 331 LEU A N 1
ATOM 2616 C CA . LEU A 1 331 ? -21.688 1.031 25.317 1.00 96.19 331 LEU A CA 1
ATOM 2617 C C . LEU A 1 331 ? -21.827 1.255 23.814 1.00 96.19 331 LEU A C 1
ATOM 2619 O O . LEU A 1 331 ? -21.693 2.378 23.322 1.00 96.19 331 LEU A O 1
ATOM 2623 N N . VAL A 1 332 ? -22.184 0.199 23.089 1.00 97.81 332 VAL A N 1
ATOM 2624 C CA . VAL A 1 332 ? -22.602 0.300 21.688 1.00 97.81 332 VAL A CA 1
ATOM 2625 C C . VAL A 1 332 ? -24.086 -0.019 21.603 1.00 97.81 332 VAL A C 1
ATOM 2627 O O . VAL A 1 332 ? -24.541 -1.058 22.069 1.00 97.81 332 VAL A O 1
ATOM 2630 N N . MET A 1 333 ? -24.859 0.867 20.985 1.00 97.56 333 MET A N 1
ATOM 2631 C CA . MET A 1 333 ? -26.288 0.648 20.771 1.00 97.56 333 MET A CA 1
ATOM 2632 C C . MET A 1 333 ? -26.572 0.609 19.277 1.00 97.56 333 MET A C 1
ATOM 2634 O O . MET A 1 333 ? -26.269 1.555 18.547 1.00 97.56 333 MET A O 1
ATOM 2638 N N . ILE A 1 334 ? -27.145 -0.501 18.818 1.00 97.81 334 ILE A N 1
ATOM 2639 C CA . ILE A 1 334 ? -27.451 -0.746 17.407 1.00 97.81 334 ILE A CA 1
ATOM 2640 C C . ILE A 1 334 ? -28.957 -0.597 17.211 1.00 97.81 334 ILE A C 1
ATOM 2642 O O . ILE A 1 334 ? -29.746 -1.065 18.028 1.00 97.81 334 ILE A O 1
ATOM 2646 N N . PHE A 1 335 ? -29.365 0.044 16.122 1.00 97.50 335 PHE A N 1
ATOM 2647 C CA . PHE A 1 335 ? -30.758 0.336 15.813 1.00 97.50 335 PHE A CA 1
ATOM 2648 C C . PHE A 1 335 ? -31.107 -0.140 14.408 1.00 97.50 335 PHE A C 1
ATOM 2650 O O . PHE A 1 335 ? -30.281 -0.113 13.497 1.00 97.50 335 PHE A O 1
ATOM 2657 N N . ALA A 1 336 ? -32.367 -0.518 14.203 1.00 94.38 336 ALA A N 1
ATOM 2658 C CA . ALA A 1 336 ? -32.877 -0.769 12.856 1.00 94.38 336 ALA A CA 1
ATOM 2659 C C . ALA A 1 336 ? -32.959 0.530 12.026 1.00 94.38 336 ALA A C 1
ATOM 2661 O O . ALA A 1 336 ? -32.703 0.526 10.823 1.00 94.38 336 ALA A O 1
ATOM 2662 N N . HIS A 1 337 ? -33.322 1.644 12.670 1.00 94.06 337 HIS A N 1
ATOM 2663 C CA . HIS A 1 337 ? -33.458 2.972 12.068 1.00 94.06 337 HIS A CA 1
ATOM 2664 C C . HIS A 1 337 ? -33.515 4.065 13.153 1.00 94.06 337 HIS A C 1
ATOM 2666 O O . HIS A 1 337 ? -33.832 3.776 14.310 1.00 94.06 337 HIS A O 1
ATOM 2672 N N . GLY A 1 338 ? -33.370 5.334 12.765 1.00 92.69 338 GLY A N 1
ATOM 2673 C CA . GLY A 1 338 ? -33.608 6.490 13.639 1.00 92.69 338 GLY A CA 1
ATOM 2674 C C . GLY A 1 338 ? -32.359 7.048 14.319 1.00 92.69 338 GLY A C 1
ATOM 2675 O O . GLY A 1 338 ? -32.494 7.769 15.301 1.00 92.69 338 GLY A O 1
ATOM 2676 N N . VAL A 1 339 ? -31.164 6.721 13.820 1.00 96.31 339 VAL A N 1
ATOM 2677 C CA . VAL A 1 339 ? -29.917 7.412 14.173 1.00 96.31 339 VAL A CA 1
ATOM 2678 C C . VAL A 1 339 ? -29.651 8.492 13.127 1.00 96.31 339 VAL A C 1
ATOM 2680 O O . VAL A 1 339 ? -29.432 8.177 11.953 1.00 96.31 339 VAL A O 1
ATOM 2683 N N . GLU A 1 340 ? -29.668 9.747 13.565 1.00 93.88 340 GLU A N 1
ATOM 2684 C CA . GLU A 1 340 ? -29.464 10.947 12.751 1.00 93.88 340 GLU A CA 1
ATOM 2685 C C . GLU A 1 340 ? -28.203 11.695 13.202 1.00 93.88 340 GLU A C 1
ATOM 2687 O O . GLU A 1 340 ? -27.802 11.608 14.363 1.00 93.88 340 GLU A O 1
ATOM 2692 N N . GLU A 1 341 ? -27.578 12.429 12.284 1.00 88.31 341 GLU A N 1
ATOM 2693 C CA . GLU A 1 341 ? -26.473 13.340 12.598 1.00 88.31 341 GLU A CA 1
ATOM 2694 C C . GLU A 1 341 ? -27.029 14.682 13.078 1.00 88.31 341 GLU A C 1
ATOM 2696 O O . GLU A 1 341 ? -28.056 15.155 12.581 1.00 88.31 341 GLU A O 1
ATOM 2701 N N . ILE A 1 342 ? -26.362 15.280 14.062 1.00 82.12 342 ILE A N 1
ATOM 2702 C CA . ILE A 1 342 ? -26.656 16.645 14.498 1.00 82.12 342 ILE A CA 1
ATOM 2703 C C . ILE A 1 342 ? -25.806 17.568 13.621 1.00 82.12 342 ILE A C 1
ATOM 2705 O O . ILE A 1 342 ? -24.583 17.558 13.746 1.00 82.12 342 ILE A O 1
ATOM 2709 N N . LEU A 1 3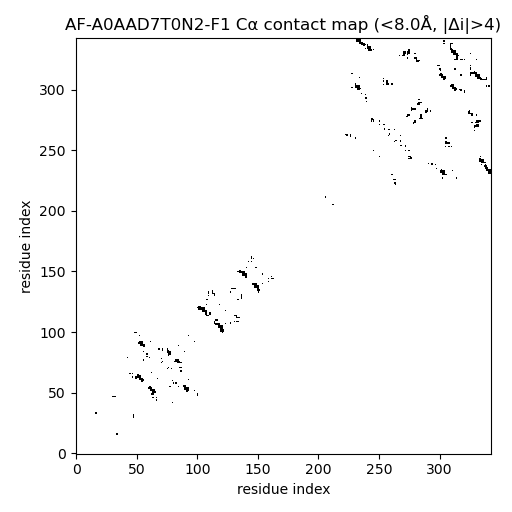43 ? -26.458 18.284 12.699 1.00 62.38 343 LEU A N 1
ATOM 2710 C CA . LEU A 1 343 ? -25.827 19.271 11.813 1.00 62.38 343 LEU A CA 1
ATOM 2711 C C . LEU A 1 343 ? -25.453 20.560 12.546 1.00 62.38 343 LEU A C 1
ATOM 2713 O O . LEU A 1 343 ? -26.250 20.986 13.416 1.00 62.38 343 LEU A O 1
#

Secondary structure (DSSP, 8-state):
----------------PPP------TT----------S-S-----S-SS-SSEEE-TTT--EEEHHHHHHHHTT--B-TTT--B--GGG-EEPPHHHHHHHHH-EEE-GGGGGT---EEEHHHHHHHHHH-TT-TT-EEE-TTS---EEEGGGGGG--HHHHHHHHHHHHHHHHHHHHHHHHHHHHHHHHHHHHHHHHHHHHHHHHHH-HHHHHHHHHHHHHHHHHHHHHSPEEEES-GGGEESS--HHHHHHHHHHHHHTT--TTTHHHHHHTTSGGGS-HHHHSHHHHHHTTTGGGG--EEEPTTSSEEEEEGGG-TTS-TTT--SSEEEEEESS-EEE--

Radius of gyration: 45.1 Å; Cα contacts (8 Å, |Δi|>4): 371; chains: 1; bounding box: 89×62×110 Å

Organism: NCBI:txid143900

InterPro domains:
  IPR001841 Zinc finger, RING-type [PS50089] (59-82)
  IPR013010 Zinc finger, SIAH-type [PS51081] (103-163)
  IPR013083 Zinc finger, RING/FYVE/PHD-type [G3DSA:3.30.40.10] (51-93)
  IPR013083 Zinc finger, RING/FYVE/PHD-type [G3DSA:3.30.40.10] (99-157)
  IPR015036 E3 ubiquitin-protein ligase NRDP1 [PF08941] (162-340)
  IPR017907 Zinc finger, RING-type, conserved site [PS00518] (59-68)
  IPR018957 Zinc finger, C3HC4 RING-type [PF00097] (49-80)
  IPR037255 NRDP1, C-terminal [SSF160088] (219-341)

Sequence (343 aa):
MLPSGTSTGVQDATLTAVLRTGPWDPRGRQGIWATRDESHMWVRFGCGVLEEPVQAPHCEHAFCNACITQWFSQQQICPVDRTVVTLAHLRPVPRIMRNMLSKLQITCDNAEFGCKSVLRLDQLQSHLKDCEHNPKRPVMCEEGCGLEMPKDEVADHNCIKHLRGVVQQQQGKIAELEKTAAEHKHQLAEQKRDIQLLKAYMRAIRSANPNMQNLEETIEYNEILEWVNSLQPARVTRWGGMISTPDAVLQAVIKRSLIDSGCPLSIVNDLIENAHERNWPQGLATLETRQMNRRYYENYVAKRIPGKQAVVVMACENQHMGEDMILEPGLVMIFAHGVEEIL

Solvent-accessible surface area (backbone atoms only — not comparable to full-atom values): 20509 Å² total; per-residue (Å²): 136,88,89,81,89,80,84,88,78,81,85,77,81,80,84,77,84,82,88,80,90,79,89,85,67,103,76,83,71,89,80,71,85,88,86,84,78,97,74,83,89,82,82,90,60,103,56,84,62,70,53,71,43,27,20,37,81,89,77,70,52,71,40,23,45,67,65,49,54,60,46,48,77,79,42,58,40,40,93,85,80,59,48,83,44,56,82,89,61,49,37,74,51,55,66,67,61,50,56,54,54,39,64,38,74,40,69,46,90,38,38,90,61,67,36,81,54,71,42,33,52,72,49,45,71,62,45,63,71,70,36,89,42,36,52,74,36,76,37,66,46,87,88,68,67,74,50,75,40,37,52,67,54,54,85,77,60,55,58,68,63,52,51,52,51,51,50,53,52,49,53,52,52,49,54,51,50,53,50,54,51,52,51,52,52,51,52,51,56,48,52,52,50,51,51,52,50,51,54,50,50,51,51,54,54,40,76,75,31,74,73,53,50,56,51,50,55,50,51,55,50,48,55,48,50,55,39,60,71,71,43,50,52,36,44,76,77,37,76,88,40,54,46,50,75,62,50,73,65,57,48,51,54,50,44,49,42,42,52,78,68,56,47,55,80,89,49,49,60,57,30,53,57,25,31,25,31,94,57,37,38,71,51,50,39,41,73,67,39,38,63,72,39,53,75,62,58,75,73,60,54,32,29,38,41,74,99,53,44,29,32,40,37,38,32,89,72,34,73,89,53,56,78,45,68,45,44,86,77,20,33,30,51,36,34,83,49,46,64,41,76,68,131

pLDDT: mean 79.17, std 21.66, range [24.5, 97.81]

Foldseek 3Di:
DDDDDDDDDDDDDPDDDDDDDDDDDPPPDDADADDDDDDDDDDDDPDNAAAQWKAQPPPRDIHRLVSVVVVQVPDQADPPPRHRHHNVRIDGHDPVVVVVQQQDWDFAPLVVLPGGDTDGPVCNVVCQQVPPSNQQRWDAQPVPLRDTGGNVCNVVDDSVVSVVVVVVVVVVVVVVVVVVVVVVVVVVVVVVVVVVVVVVVVVVVCVVDVVVVVVVVVVLVVQQVVLQVLFFWKAFPCLVQWDQADDPVRLVVLLVLCVVSVNDPVCSVVQSVLQHLVNAFQCRNDPVSSVVCVVVCRPFGWTDRPPFQKTKGACVRVVVDDPSHADPRTYMIHGPDRIDGDD